Protein 1X8Q (pdb70)

Sequence (184 aa):
ACTKNAIAQTGFNKDKYFNGDVWYVTDYLDDLEPDDVPKRYCCAALAAGTASGKLKEEALYHYDPKTQDTTFYDVSSEELQVESLLGKYYTANNFFKKVDKNGNVKVAVTAGNYYTFTVMYYADDDDSSALIHTCLHKKGGNNKKDDLLGGDLYAVLNRNKDAAAGDKVKSAVSAATLEFSKFISTKENNCCAYYDNDSLKSLLTK

B-factor: mean 12.03, std 10.77, range [3.32, 78.47]

Radius of gyration: 15.08 Å; Cα contacts (8 Å, |Δi|>4): 500; chains: 1; bounding box: 38×39×32 Å

Foldseek 3Di:
DADDDADAADPDDQCLQQVLFKKWFFWKFFVVRVLDDLAWTKMKTWHAAPNWTKMKIWIARLVVRDIWIWIWTWDDPDRQKTKIWIFIAPLQQHGDGDTDPFFIKIKGWRDDDNFKTKMWMWTTRRPDISYIMITIIGSDNQDDDDPVVCVSCVVSVHHRVNIRGNNVRPDDDDRVSNSNNRND

InterPro domains:
  IPR002351 Nitrophorin domain [PF02087] (23-202)
  IPR012674 Calycin [G3DSA:2.40.128.20] (22-205)
  IPR012674 Calycin [SSF50814] (21-198)
  IPR023613 Nitrophorin [PR00788] (43-54)
  IPR023613 Nitrophorin [PR00788] (72-84)
  IPR023613 Nitrophorin [PR00788] (88-101)
  IPR023613 Nitrophorin [PR00788] (126-145)
  IPR023613 Nitrophorin [PR00788] (149-162)
  IPR023613 Nitrophorin [PR00788] (170-185)

CATH classification: 2.40.128.20

Solvent-accessible surface area: 9476 Å² total; per-residue (Å²): 64,42,94,105,120,7,132,23,40,135,67,9,75,112,103,111,4,11,86,22,51,6,1,20,16,9,13,15,25,12,68,51,82,144,48,49,61,133,89,32,1,19,3,11,0,0,1,82,18,111,62,100,36,18,0,0,25,18,50,54,13,28,145,96,128,81,63,45,20,9,2,3,76,5,99,98,106,59,93,0,43,4,30,0,58,20,44,53,2,52,104,81,11,90,82,129,75,64,81,75,101,37,21,64,10,38,5,0,0,28,33,17,36,90,62,12,0,0,6,5,21,9,65,68,62,63,152,124,99,38,5,1,45,9,5,2,1,18,46,88,95,111,29,94,15,41,120,129,3,80,69,15,0,75,89,34,125,24,111,50,101,130,16,55,41,7,158,135,14,148,20,83,37,48,58,114,8,1,97,49,0,12,96,96

Organism: Rhodnius prolixus (NCBI:txid13249)

Nearest PDB structures (foldseek):
  1sy1-assembly1_A  TM=1.004E+00  e=8.778E-34  Rhodnius prolixus
  3fll-assembly1_A  TM=9.987E-01  e=1.367E-33  Rhodnius prolixus
  1sxw-assembly1_A  TM=9.991E-01  e=1.706E-33  Rhodnius prolixus
  2at3-assembly1_X  TM=1.000E+00  e=7.606E-33  Rhodnius prolixus
  3c76-assembly1_X  TM=9.994E-01  e=1.323E-32  Rhodnius prolixus

Secondary structure (DSSP, 8-state):
-----PPPPTT--HHHHTEEEEEEEEEEEESSG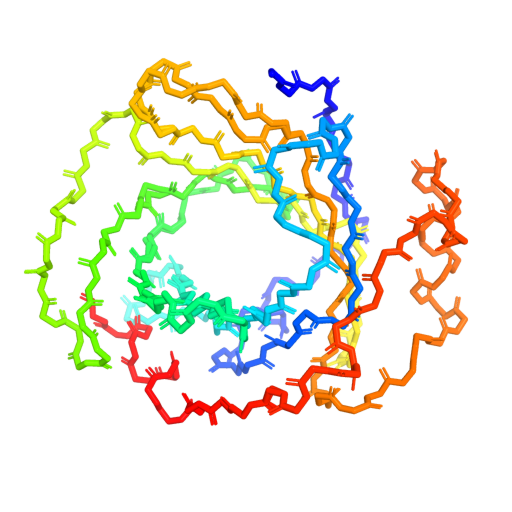GGS-SS-EEEEEEEEETTEEEEEEEEE-TTT--EEEEEEEEEEEETTEEEEEEEEE-TT--EEE---TT-EEEEEEEEE-SSEEEEEEEEE-TT----EEEEEEESSTTPPP-HHHHHHHHHTT--GGGPEE-TTS-----HHHHHHHTT-

Structure (mmCIF, N/CA/C/O backbone):
data_1X8Q
#
_entry.id   1X8Q
#
_cell.length_a   70.323
_cell.length_b   42.486
_cell.length_c   53.018
_cell.angle_alpha   90.00
_cell.angle_beta   94.45
_cell.angle_gamma   90.00
#
_symmetry.space_group_name_H-M   'C 1 2 1'
#
loop_
_entity.id
_entity.type
_entity.pdbx_description
1 polymer 'Nitrophorin 4'
2 non-polymer 'PROTOPORPHYRIN IX CONTAINING FE'
3 water water
#
loop_
_atom_site.group_PDB
_atom_site.id
_atom_site.type_symbol
_atom_site.label_atom_id
_atom_site.label_alt_id
_atom_site.label_comp_id
_atom_site.label_asym_id
_atom_site.label_entity_id
_atom_site.label_seq_id
_atom_site.pdbx_PDB_ins_code
_atom_site.Cartn_x
_atom_site.Cartn_y
_atom_site.Cartn_z
_atom_site.occupancy
_atom_site.B_iso_or_equiv
_atom_site.auth_seq_id
_atom_site.auth_comp_id
_atom_site.auth_asym_id
_atom_site.auth_atom_id
_atom_site.pdbx_PDB_model_num
ATOM 1 N N . ALA A 1 1 ? 12.543 15.902 23.186 1.00 10.19 1 ALA A N 1
ATOM 2 C CA . ALA A 1 1 ? 11.164 15.513 22.793 1.00 9.89 1 ALA A CA 1
ATOM 3 C C . ALA A 1 1 ? 10.680 14.421 23.708 1.00 7.02 1 ALA A C 1
ATOM 4 O O . ALA A 1 1 ? 11.491 13.631 24.179 1.00 10.74 1 ALA A O 1
ATOM 6 N N . CYS A 1 2 ? 9.375 14.358 23.935 1.00 6.98 2 CYS A N 1
ATOM 7 C CA . CYS A 1 2 ? 8.800 13.259 24.681 1.00 6.67 2 CYS A CA 1
ATOM 8 C C . CYS A 1 2 ? 8.379 12.157 23.709 1.00 6.27 2 CYS A C 1
ATOM 9 O O . CYS A 1 2 ? 8.019 12.392 22.576 1.00 6.91 2 CYS A O 1
ATOM 12 N N . THR A 1 3 ? 8.448 10.943 24.251 1.00 6.32 3 THR A N 1
ATOM 13 C CA . THR A 1 3 ? 8.221 9.752 23.468 1.00 6.43 3 THR A CA 1
ATOM 14 C C . THR A 1 3 ? 7.232 8.774 24.071 1.00 5.96 3 THR A C 1
ATOM 15 O O . THR A 1 3 ? 6.894 7.794 23.395 1.00 7.72 3 THR A O 1
ATOM 19 N N . LYS A 1 4 ? 6.783 8.977 25.302 1.00 5.82 4 LYS A N 1
ATOM 20 C CA . LYS A 1 4 ? 5.969 7.995 25.984 1.00 6.32 4 LYS A CA 1
ATOM 21 C C . LYS A 1 4 ? 4.558 8.444 26.162 1.00 5.92 4 LYS A C 1
ATOM 22 O O . LYS A 1 4 ? 4.271 9.560 26.636 1.00 8.00 4 LYS A O 1
ATOM 28 N N . ASN A 1 5 ? 3.610 7.530 25.865 1.00 6.23 5 ASN A N 1
ATOM 29 C CA . ASN A 1 5 ? 2.233 7.690 26.289 1.00 6.60 5 ASN A CA 1
ATOM 30 C C . ASN A 1 5 ? 2.080 6.869 27.575 1.00 6.34 5 ASN A C 1
ATOM 31 O O . ASN A 1 5 ? 1.856 5.666 27.541 1.00 7.66 5 ASN A O 1
ATOM 36 N N . ALA A 1 6 ? 2.305 7.523 28.690 1.00 6.93 6 ALA A N 1
ATOM 37 C CA . ALA A 1 6 ? 2.221 6.851 29.975 1.00 6.63 6 ALA A CA 1
ATOM 38 C C . ALA A 1 6 ? 0.815 6.404 30.270 1.00 6.35 6 ALA A C 1
ATOM 39 O O . ALA A 1 6 ? -0.149 7.134 30.041 1.00 7.09 6 ALA A O 1
ATOM 41 N N . ILE A 1 7 ? 0.685 5.187 30.815 1.00 6.95 7 ILE A N 1
ATOM 42 C CA . ILE A 1 7 ? -0.602 4.632 31.143 1.00 6.62 7 ILE A CA 1
ATOM 43 C C . ILE A 1 7 ? -0.951 4.960 32.576 1.00 5.87 7 ILE A C 1
ATOM 44 O O . ILE A 1 7 ? -0.146 4.722 33.491 1.00 6.48 7 ILE A O 1
ATOM 49 N N . ALA A 1 8 ? -2.120 5.536 32.807 1.00 6.10 8 ALA A N 1
ATOM 50 C CA . ALA A 1 8 ? -2.536 5.839 34.145 1.00 5.83 8 ALA A CA 1
ATOM 51 C C . ALA A 1 8 ? -2.892 4.572 34.924 1.00 5.16 8 ALA A C 1
ATOM 52 O O . ALA A 1 8 ? -3.311 3.566 34.373 1.00 6.33 8 ALA A O 1
ATOM 54 N N . GLN A 1 9 ? -2.758 4.674 36.245 1.00 4.67 9 GLN A N 1
ATOM 55 C CA . GLN A 1 9 ? -3.091 3.580 37.143 1.00 4.73 9 GLN A CA 1
ATOM 56 C C . GLN A 1 9 ? -4.535 3.116 36.923 1.00 4.92 9 GLN A C 1
ATOM 57 O O . GLN A 1 9 ? -5.460 3.944 36.938 1.00 5.28 9 GLN A O 1
ATOM 63 N N . THR A 1 10 ? -4.722 1.816 36.820 1.00 5.72 10 THR A N 1
ATOM 64 C CA . THR A 1 10 ? -6.062 1.258 36.817 1.00 6.92 10 THR A CA 1
ATOM 65 C C . THR A 1 10 ? -6.696 1.544 38.154 1.00 5.90 10 THR A C 1
ATOM 66 O O . THR A 1 10 ? -6.102 1.312 39.190 1.00 7.12 10 THR A O 1
ATOM 70 N N . GLY A 1 11 ? -7.91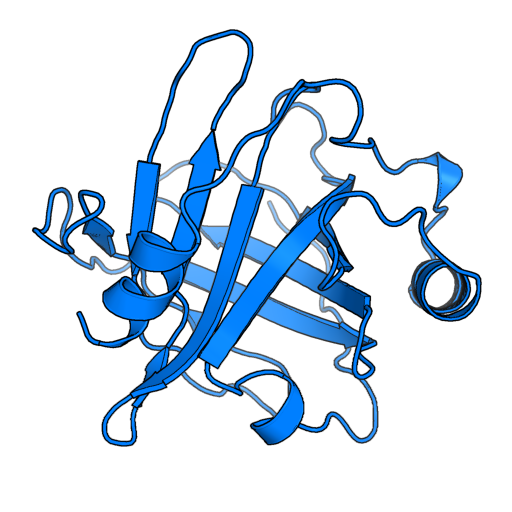1 2.066 38.146 1.00 6.44 11 GLY A N 1
ATOM 71 C CA . GLY A 1 11 ? -8.560 2.343 39.390 1.00 7.27 11 GLY A CA 1
ATOM 72 C C . GLY A 1 11 ? -7.977 3.507 40.166 1.00 5.48 11 GLY A C 1
ATOM 73 O O . GLY A 1 11 ? -8.204 3.591 41.380 1.00 6.83 11 GLY A O 1
ATOM 74 N N . PHE A 1 12 ? -7.308 4.442 39.519 1.00 5.09 12 PHE A N 1
ATOM 75 C CA . PHE A 1 12 ? -6.726 5.604 40.187 1.00 4.32 12 PHE A CA 1
ATOM 76 C C . PHE A 1 12 ? -7.766 6.308 41.054 1.00 4.64 12 PHE A C 1
ATOM 77 O O . PHE A 1 12 ? -8.877 6.558 40.585 1.00 5.05 12 PHE A O 1
ATOM 85 N N . ASN A 1 13 ? -7.354 6.623 42.280 1.00 4.62 13 ASN A N 1
ATOM 86 C CA . ASN A 1 13 ? -8.210 7.279 43.264 1.00 4.89 13 ASN A CA 1
ATOM 87 C C . ASN A 1 13 ? -7.849 8.772 43.317 1.00 4.71 13 ASN A C 1
ATOM 88 O O . ASN A 1 13 ? -6.907 9.183 44.016 1.00 5.63 13 ASN A O 1
ATOM 93 N N . LYS A 1 14 ? -8.570 9.574 42.527 1.00 4.92 14 LYS A N 1
ATOM 94 C CA . LYS A 1 14 ? -8.209 10.961 42.383 1.00 5.50 14 LYS A CA 1
ATOM 95 C C . LYS A 1 14 ? -8.362 11.736 43.673 1.00 5.12 14 LYS A C 1
ATOM 96 O O . LYS A 1 14 ? -7.532 12.604 43.977 1.00 5.79 14 LYS A O 1
ATOM 102 N N . ASP A 1 15 ? -9.405 11.485 44.455 1.00 5.52 15 ASP A N 1
ATOM 103 C CA . ASP A 1 15 ? -9.613 12.279 45.654 1.00 6.34 15 ASP A CA 1
ATOM 104 C C . ASP A 1 15 ? -8.488 12.021 46.686 1.00 5.35 15 ASP A C 1
ATOM 105 O O . ASP A 1 15 ? -8.094 12.932 47.401 1.00 5.87 15 ASP A O 1
ATOM 110 N N . LYS A 1 16 ? -7.982 10.792 46.760 1.00 5.57 16 LYS A N 1
ATOM 111 C CA . LYS A 1 16 ? -6.898 10.498 47.663 1.00 5.96 16 LYS A CA 1
ATOM 112 C C . LYS A 1 16 ? -5.600 11.186 47.209 1.00 5.39 16 LYS A C 1
ATOM 113 O O . LYS A 1 16 ? -4.835 11.726 48.031 1.00 6.49 16 LYS A O 1
ATOM 119 N N . TYR A 1 17 ? -5.312 11.169 45.908 1.00 4.92 17 TYR A N 1
ATOM 120 C CA . TYR A 1 17 ? -4.092 11.776 45.432 1.00 4.81 17 TYR A CA 1
ATOM 121 C C . TYR A 1 17 ? -4.137 13.306 45.569 1.00 4.40 17 TYR A C 1
ATOM 122 O O . TYR A 1 17 ? -3.189 13.948 46.021 1.00 5.28 17 TYR A O 1
ATOM 131 N N . PHE A 1 18 ? -5.266 13.878 45.113 1.00 4.26 18 PHE A N 1
ATOM 132 C CA . PHE A 1 18 ? -5.496 15.303 45.130 1.00 4.45 18 PHE A CA 1
ATOM 133 C C . PHE A 1 18 ? -6.210 15.701 46.443 1.00 3.99 18 PHE A C 1
ATOM 134 O O . PHE A 1 18 ? -7.315 16.272 46.428 1.00 4.95 18 PHE A O 1
ATOM 142 N N . ASN A 1 19 ? -5.565 15.422 47.564 1.00 4.16 19 ASN A N 1
ATOM 143 C CA . ASN A 1 19 ? -6.153 15.647 48.883 1.00 4.20 19 ASN A CA 1
ATOM 144 C C . ASN A 1 19 ? -5.670 16.921 49.551 1.00 4.27 19 ASN A C 1
ATOM 145 O O . ASN A 1 19 ? -6.035 17.172 50.699 1.00 6.55 19 ASN A O 1
ATOM 150 N N . GLY A 1 20 ? -4.856 1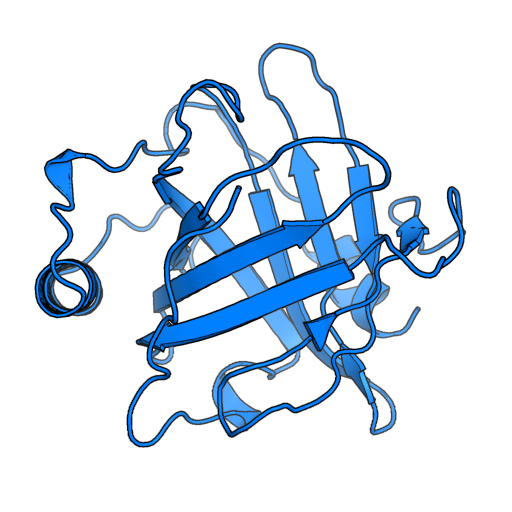7.724 48.853 1.00 4.33 20 GLY A N 1
ATOM 151 C CA . GLY A 1 20 ? -4.317 18.943 49.400 1.00 5.07 20 GLY A CA 1
ATOM 152 C C . GLY A 1 20 ? -2.953 18.802 50.067 1.00 4.72 20 GLY A C 1
ATOM 153 O O . GLY A 1 20 ? -2.399 19.818 50.516 1.00 5.87 20 GLY A O 1
ATOM 154 N N . ASP A 1 21 ? -2.416 17.592 50.149 1.00 4.36 21 ASP A N 1
ATOM 155 C CA . ASP A 1 21 ? -1.175 17.360 50.844 1.00 4.40 21 ASP A CA 1
ATOM 156 C C . ASP A 1 21 ? 0.012 17.424 49.861 1.00 4.15 21 ASP A C 1
ATOM 157 O O . ASP A 1 21 ? -0.140 17.632 48.662 1.00 4.69 21 ASP A O 1
ATOM 162 N N . VAL A 1 22 ? 1.213 17.281 50.432 1.00 4.22 22 VAL A N 1
ATOM 163 C CA . VAL A 1 22 ? 2.496 17.381 49.742 1.00 3.99 22 VAL A CA 1
ATOM 164 C C . VAL A 1 22 ? 3.025 16.010 49.377 1.00 3.75 22 VAL A C 1
ATOM 165 O O . VAL A 1 22 ? 2.910 15.031 50.132 1.00 4.51 22 VAL A O 1
ATOM 169 N N . TRP A 1 23 ? 3.636 15.949 48.198 1.00 3.72 23 TRP A N 1
ATOM 170 C CA . TRP A 1 23 ? 4.397 14.815 47.688 1.00 3.68 23 TRP A CA 1
ATOM 171 C C . TRP A 1 23 ? 5.826 15.280 47.446 1.00 3.90 23 TRP A C 1
ATOM 172 O O . TRP A 1 23 ? 6.038 16.316 46.809 1.00 5.30 23 TRP A O 1
ATOM 183 N N . TYR A 1 24 ? 6.801 14.502 47.875 1.00 3.74 24 TYR A N 1
ATOM 184 C CA . TYR A 1 24 ? 8.201 14.784 47.617 1.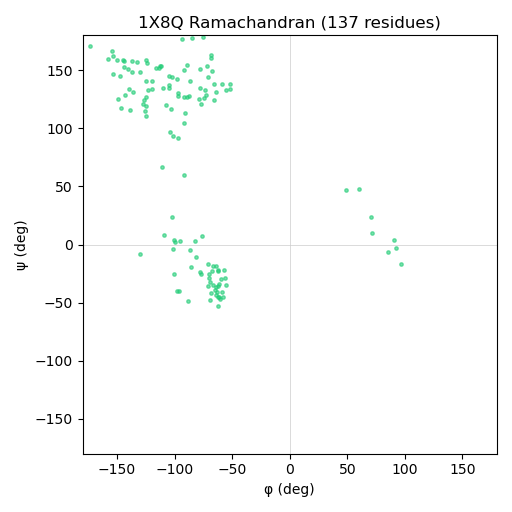00 3.91 24 TYR A CA 1
ATOM 185 C C . TYR A 1 24 ? 8.745 13.862 46.540 1.00 3.75 24 TYR A C 1
ATOM 186 O O . TYR A 1 24 ? 8.477 12.662 46.548 1.00 4.14 24 TYR A O 1
ATOM 195 N N . VAL A 1 25 ? 9.537 14.417 45.621 1.00 3.92 25 VAL A N 1
ATOM 196 C CA . VAL A 1 25 ? 10.252 13.564 44.678 1.00 3.90 25 VAL A CA 1
ATOM 197 C C . VAL A 1 25 ? 11.456 12.939 45.386 1.00 4.06 25 VAL A C 1
ATOM 198 O O . VAL A 1 25 ? 12.328 13.657 45.854 1.00 5.92 25 VAL A O 1
ATOM 202 N N . THR A 1 26 ? 11.510 11.610 45.433 1.00 4.03 26 THR A N 1
ATOM 203 C CA . THR A 1 26 ? 12.669 10.934 46.009 1.00 4.22 26 THR A CA 1
ATOM 204 C C . THR A 1 26 ? 13.615 10.419 44.957 1.00 4.17 26 THR A C 1
ATOM 205 O O . THR A 1 26 ? 14.810 10.214 45.250 1.00 4.85 26 THR A O 1
ATOM 209 N N . ASP A 1 27 ? 13.118 10.150 43.739 1.00 4.22 27 ASP A N 1
ATOM 210 C CA . ASP A 1 27 ? 13.956 9.552 42.693 1.00 4.79 27 ASP A CA 1
ATOM 211 C C . ASP A 1 27 ? 13.362 9.980 41.356 1.00 4.57 27 ASP A C 1
ATOM 212 O O . ASP A 1 27 ? 12.140 10.082 41.252 1.00 5.28 27 ASP A O 1
ATOM 217 N N . TYR A 1 28 ? 14.211 10.175 40.343 1.00 4.49 28 TYR A N 1
ATOM 218 C CA . TYR A 1 28 ? 13.687 10.602 39.043 1.00 5.04 28 TYR A CA 1
ATOM 219 C C . TYR A 1 28 ? 14.497 9.967 37.915 1.00 4.65 28 TYR A C 1
ATOM 220 O O . TYR A 1 28 ? 15.646 9.571 38.081 1.00 5.51 28 TYR A O 1
ATOM 229 N N . LEU A 1 29 ? 13.848 9.924 36.740 1.00 5.18 29 LEU A N 1
ATOM 230 C CA . LEU A 1 29 ? 14.473 9.384 35.537 1.00 5.91 29 LEU A CA 1
ATOM 231 C C . LEU A 1 29 ? 14.048 10.275 34.371 1.00 4.82 29 LEU A C 1
ATOM 232 O O . LEU A 1 29 ? 12.860 10.304 34.033 1.00 5.53 29 LEU A O 1
ATOM 237 N N A ASP A 1 30 ? 14.976 10.972 33.748 0.69 5.66 30 ASP A N 1
ATOM 238 N N B ASP A 1 30 ? 15.004 10.959 33.786 0.31 5.07 30 ASP A N 1
ATOM 239 C CA A ASP A 1 30 ? 14.651 11.692 32.523 0.69 6.27 30 ASP A CA 1
ATOM 240 C CA B ASP A 1 30 ? 14.850 11.843 32.618 0.31 7.60 30 ASP A CA 1
ATOM 241 C C A ASP A 1 30 ? 15.257 10.931 31.357 0.69 6.71 30 ASP A C 1
ATOM 242 C C B ASP A 1 30 ? 15.238 11.040 31.389 0.31 7.17 30 ASP A C 1
ATOM 243 O O A ASP A 1 30 ? 16.434 10.637 31.359 0.69 8.86 30 ASP A O 1
ATOM 244 O O B ASP A 1 30 ? 16.408 10.632 31.344 0.31 6.90 30 ASP A O 1
ATOM 253 N N . LEU A 1 31 ? 14.399 10.715 30.388 1.00 8.18 31 LEU A N 1
ATOM 254 C CA . LEU A 1 31 ? 14.815 9.921 29.235 1.00 9.16 31 LEU A CA 1
ATOM 255 C C . LEU A 1 31 ? 15.678 10.713 28.268 1.00 11.90 31 LEU A C 1
ATOM 256 O O . LEU A 1 31 ? 16.341 10.126 27.418 1.00 17.03 31 LEU A O 1
ATOM 261 N N . GLU A 1 32 ? 15.762 11.994 28.425 1.00 11.89 32 GLU A N 1
ATOM 262 C CA . GLU A 1 32 ? 16.736 12.870 27.741 1.00 18.01 32 GLU A CA 1
ATOM 263 C C . GLU A 1 32 ? 17.679 13.332 28.870 1.00 27.46 32 GLU A C 1
ATOM 264 O O . GLU A 1 32 ? 17.525 14.503 29.135 1.00 28.90 32 GLU A O 1
ATOM 270 N N . PRO A 1 33 ? 18.509 12.538 29.532 1.00 21.86 33 PRO A N 1
ATOM 271 C CA . PRO A 1 33 ? 19.083 12.711 30.851 1.00 25.87 33 PRO A CA 1
ATOM 272 C C . PRO A 1 33 ? 19.810 14.053 30.928 1.00 28.67 33 PRO A C 1
ATOM 273 O O . PRO A 1 33 ? 19.719 14.594 32.040 1.00 50.46 33 PRO A O 1
ATOM 277 N N . ASP A 1 34 ? 20.456 14.529 29.812 1.00 22.26 34 ASP A N 1
ATOM 278 C CA . ASP A 1 34 ? 21.176 15.791 29.916 1.00 24.14 34 ASP A CA 1
ATOM 279 C C . ASP A 1 34 ? 20.209 16.988 29.919 1.00 16.71 34 ASP A C 1
ATOM 280 O O . ASP A 1 34 ? 20.747 18.100 29.904 1.00 34.08 34 ASP A O 1
ATOM 285 N N . ASP A 1 35 ? 18.916 16.737 29.978 1.00 16.12 35 ASP A N 1
ATOM 286 C CA . ASP A 1 35 ? 17.909 17.760 30.115 1.00 15.29 35 ASP A CA 1
ATOM 287 C C . ASP A 1 35 ? 17.769 18.316 31.514 1.00 16.31 35 ASP A C 1
ATOM 288 O O . ASP A 1 35 ? 17.398 19.466 31.646 1.00 23.81 35 ASP A O 1
ATOM 293 N N . VAL A 1 36 ? 18.129 17.551 32.555 1.00 14.58 36 VAL A N 1
ATOM 294 C CA . VAL A 1 36 ? 18.015 18.034 33.916 1.00 16.63 36 VAL A CA 1
ATOM 295 C C . VAL A 1 36 ? 19.317 17.739 34.663 1.00 14.05 36 VAL A C 1
ATOM 296 O O . VAL A 1 36 ? 20.077 16.849 34.221 1.00 16.67 36 VAL A O 1
ATOM 300 N N . PRO A 1 37 ? 19.623 18.460 35.738 1.00 12.95 37 PRO A N 1
ATOM 301 C CA . PRO A 1 37 ? 20.890 18.182 36.454 1.00 14.49 37 PRO A CA 1
ATOM 302 C C . PRO A 1 37 ? 20.873 16.837 37.150 1.00 14.28 37 PRO A C 1
ATOM 303 O O . PRO A 1 37 ? 19.897 16.191 37.401 1.00 20.72 37 PRO A O 1
ATOM 307 N N . LYS A 1 38 ? 22.062 16.350 37.513 1.00 17.41 38 LYS A N 1
ATOM 308 C CA . LYS A 1 38 ? 22.153 15.082 38.262 1.00 19.14 38 LYS A CA 1
ATOM 309 C C . LYS A 1 38 ? 21.914 15.181 39.757 1.00 17.52 38 LYS A C 1
ATOM 310 O O . LYS A 1 38 ? 21.855 14.183 40.497 1.00 27.74 38 LYS A O 1
ATOM 316 N N . ARG A 1 39 ? 21.854 16.381 40.300 1.00 13.63 39 ARG A N 1
ATOM 317 C CA . ARG A 1 39 ? 21.547 16.698 41.690 1.00 14.28 39 ARG A CA 1
ATOM 318 C C . ARG A 1 39 ? 20.376 17.677 41.683 1.00 12.85 39 ARG A C 1
ATOM 319 O O . ARG A 1 39 ? 20.433 18.765 41.108 1.00 12.89 39 ARG A O 1
ATOM 327 N N . TYR A 1 40 ? 19.263 17.344 42.272 1.00 11.74 40 TYR A N 1
ATOM 328 C CA . TYR A 1 40 ? 18.071 18.188 42.251 1.00 10.06 40 TYR A CA 1
ATOM 329 C C . TYR A 1 40 ? 17.156 17.893 43.382 1.00 11.12 40 TYR A C 1
ATOM 330 O O . TYR A 1 40 ? 17.249 16.801 43.986 1.00 15.11 40 TYR A O 1
ATOM 339 N N A CYS A 1 41 ? 16.250 18.864 43.760 0.59 8.69 41 CYS A N 1
ATOM 340 N N B CYS A 1 41 ? 16.249 18.863 43.631 0.41 10.02 41 CYS A N 1
ATOM 341 C CA A CYS A 1 41 ? 15.260 18.822 44.861 0.59 8.27 41 CYS A CA 1
ATOM 342 C CA B CYS A 1 41 ? 15.133 18.614 44.496 0.41 11.25 41 CYS A CA 1
ATOM 343 C C A CYS A 1 41 ? 13.922 19.192 44.197 0.59 6.78 41 CYS A C 1
ATOM 344 C C B CYS A 1 41 ? 13.839 19.230 44.035 0.41 9.61 41 CYS A C 1
ATOM 345 O O A CYS A 1 41 ? 13.849 20.224 43.467 0.59 7.42 41 CYS A O 1
ATOM 346 O O B CYS A 1 41 ? 13.888 20.301 43.458 0.41 7.55 41 CYS A O 1
ATOM 351 N N . ALA A 1 42 ? 12.815 18.465 44.348 1.00 7.08 42 ALA A N 1
ATOM 352 C CA . ALA A 1 42 ? 11.519 18.900 43.838 1.00 4.98 42 ALA A CA 1
ATOM 353 C C . ALA A 1 42 ? 10.419 18.309 44.711 1.00 4.68 42 ALA A C 1
ATOM 354 O O . ALA A 1 42 ? 10.542 17.201 45.283 1.00 5.21 42 ALA A O 1
ATOM 356 N N . ALA A 1 43 ? 9.302 19.043 44.794 1.00 4.27 43 ALA A N 1
ATOM 357 C CA . ALA A 1 43 ? 8.138 18.602 45.548 1.00 4.12 43 ALA A CA 1
ATOM 358 C C . ALA A 1 43 ? 6.903 19.270 44.962 1.00 4.01 43 ALA A C 1
ATOM 359 O O . ALA A 1 43 ? 7.022 20.250 44.206 1.00 4.62 43 ALA A O 1
ATOM 361 N N . LEU A 1 44 ? 5.733 18.775 45.333 1.00 4.04 44 LEU A N 1
ATOM 362 C CA . LEU A 1 44 ? 4.505 19.375 44.871 1.00 4.17 44 LEU A CA 1
ATOM 363 C C . LEU A 1 44 ? 3.420 19.188 45.915 1.00 3.93 44 LEU A C 1
ATOM 364 O O . LEU A 1 44 ? 3.485 18.305 46.751 1.00 5.51 44 LEU A O 1
ATOM 372 N N . ALA A 1 45 ? 2.413 20.038 45.841 1.00 4.35 45 ALA A N 1
ATOM 373 C CA . ALA A 1 45 ? 1.140 19.784 46.493 1.00 4.04 45 ALA A CA 1
ATOM 374 C C . ALA A 1 45 ? 0.105 19.599 45.387 1.00 3.57 45 ALA A C 1
ATOM 375 O O . ALA A 1 45 ? 0.230 20.155 44.295 1.00 4.39 45 ALA A O 1
ATOM 377 N N . ALA A 1 46 ? -0.931 18.826 45.690 1.00 4.12 46 ALA A N 1
ATOM 378 C CA . ALA A 1 46 ? -1.974 18.502 44.717 1.00 4.47 46 ALA A CA 1
ATOM 379 C C . ALA A 1 46 ? -3.298 18.469 45.443 1.00 3.99 46 ALA A C 1
ATOM 380 O O . ALA A 1 46 ? -3.409 17.784 46.475 1.00 4.62 46 ALA A O 1
ATOM 382 N N . GLY A 1 47 ? -4.296 19.181 44.934 1.00 4.03 47 GLY A N 1
ATOM 383 C CA . GLY A 1 47 ? -5.581 19.242 45.623 1.00 4.22 47 GLY A CA 1
ATOM 384 C C . GLY A 1 47 ? -6.598 19.973 44.792 1.00 4.63 47 GLY A C 1
ATOM 385 O O . GLY A 1 47 ? -6.282 20.578 43.783 1.00 6.73 47 GLY A O 1
ATOM 386 N N . THR A 1 48 ? -7.841 19.915 45.238 1.00 5.01 48 THR A N 1
ATOM 387 C CA . THR A 1 48 ? 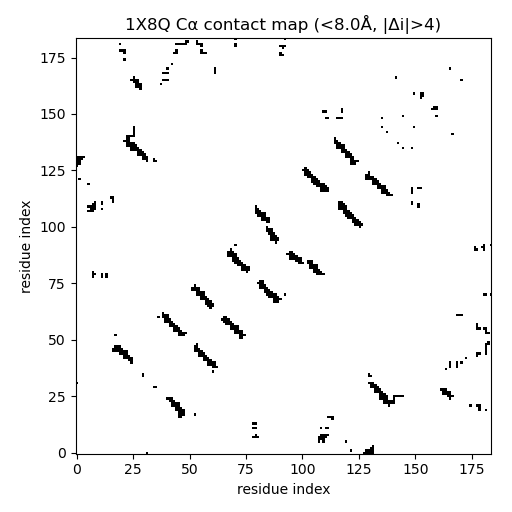-8.926 20.723 44.679 1.00 5.41 48 THR A CA 1
ATOM 388 C C . THR A 1 48 ? -9.095 21.959 45.561 1.00 5.41 48 THR A C 1
ATOM 389 O O . THR A 1 48 ? -9.180 21.828 46.796 1.00 6.43 48 THR A O 1
ATOM 393 N N . ALA A 1 49 ? -9.134 23.147 44.959 1.00 5.33 49 ALA A N 1
ATOM 394 C CA . ALA A 1 49 ? -9.260 24.413 45.663 1.00 5.38 49 ALA A CA 1
ATOM 395 C C . ALA A 1 49 ? -10.460 25.110 45.056 1.00 5.42 49 ALA A C 1
ATOM 396 O O . ALA A 1 49 ? -10.456 25.436 43.858 1.00 6.00 49 ALA A O 1
ATOM 398 N N . SER A 1 50 ? -11.509 25.317 45.840 1.00 6.80 50 SER A N 1
ATOM 399 C CA . SER A 1 50 ? -12.728 25.963 45.379 1.00 7.11 50 SER A CA 1
ATOM 400 C C . SER A 1 50 ? -13.221 25.354 44.048 1.00 6.40 50 SER A C 1
ATOM 401 O O . SER A 1 50 ? -13.544 26.059 43.094 1.00 7.30 50 SER A O 1
ATOM 405 N N . GLY A 1 51 ? -13.229 24.025 44.027 1.00 6.82 51 GLY A N 1
ATOM 406 C CA . GLY A 1 51 ? -13.770 23.281 42.898 1.00 7.24 51 GLY A CA 1
ATOM 407 C C . GLY A 1 51 ? -12.788 23.060 41.749 1.00 6.59 51 GLY A C 1
ATOM 408 O O . GLY A 1 51 ? -13.153 22.362 40.796 1.00 9.24 51 GLY A O 1
ATOM 409 N N . LYS A 1 52 ? -11.615 23.648 41.797 1.00 5.79 52 LYS A N 1
ATOM 410 C CA . LYS A 1 52 ? -10.648 23.636 40.694 1.00 5.81 52 LYS A CA 1
ATOM 411 C C . LYS A 1 52 ? -9.523 22.669 41.035 1.00 5.19 52 LYS A C 1
ATOM 412 O O . LYS A 1 52 ? -8.954 22.709 42.135 1.00 5.77 52 LYS A O 1
ATOM 418 N N . LEU A 1 53 ? -9.134 21.828 40.082 1.00 5.53 53 LEU A N 1
ATOM 419 C CA . LEU A 1 53 ? -8.015 20.879 40.295 1.00 5.26 53 LEU A CA 1
ATOM 420 C C . LEU A 1 53 ? -6.701 21.607 40.138 1.00 4.75 53 LEU A C 1
ATOM 421 O O . LEU A 1 53 ? -6.447 22.222 39.089 1.00 5.83 53 LEU A O 1
ATOM 426 N N . LYS A 1 54 ? -5.835 21.535 41.151 1.00 4.45 54 LYS A N 1
ATOM 427 C CA . LYS A 1 54 ? -4.634 22.347 41.225 1.00 4.33 54 LYS A CA 1
ATOM 428 C C . LYS A 1 54 ? -3.411 21.525 41.614 1.00 4.20 54 LYS A C 1
ATOM 429 O O . LYS A 1 54 ? -3.482 20.543 42.354 1.00 4.46 54 LYS A O 1
ATOM 435 N N A GLU A 1 55 ? -2.254 21.975 41.104 0.76 3.79 55 GLU A N 1
ATOM 436 N N B GLU A 1 55 ? -2.280 22.086 41.209 0.24 4.32 55 GLU A N 1
ATOM 437 C CA A GLU A 1 55 ? -0.978 21.576 41.669 0.76 3.67 55 GLU A CA 1
ATOM 438 C CA B GLU A 1 55 ? -0.991 21.555 41.619 0.24 5.48 55 GLU A CA 1
ATOM 439 C C A GLU A 1 55 ? -0.164 22.829 41.943 0.76 4.03 55 GLU A C 1
ATOM 440 C C B GLU A 1 55 ? 0.019 22.689 41.790 0.24 5.24 55 GLU A C 1
ATOM 441 O O A GLU A 1 55 ? -0.241 23.863 41.264 0.76 6.55 55 GLU A O 1
ATOM 442 O O B GLU A 1 55 ? 0.107 23.472 40.821 0.24 5.59 55 GLU A O 1
ATOM 453 N N . ALA A 1 56 ? 0.693 22.714 42.948 1.00 4.04 56 ALA A N 1
ATOM 454 C CA . ALA A 1 56 ? 1.721 23.701 43.264 1.00 4.25 56 ALA A CA 1
ATOM 455 C C . ALA A 1 56 ? 3.047 22.961 43.226 1.00 3.99 56 ALA A C 1
ATOM 456 O O . ALA A 1 56 ? 3.174 21.873 43.823 1.00 5.35 56 ALA A O 1
ATOM 458 N N . LEU A 1 57 ? 4.039 23.506 42.540 1.00 3.95 57 LEU A N 1
ATOM 459 C CA . LEU A 1 57 ? 5.335 22.882 42.359 1.00 3.74 57 LEU A CA 1
ATOM 460 C C . LEU A 1 57 ? 6.424 23.705 43.007 1.00 3.59 57 LEU A C 1
ATOM 461 O O . LEU A 1 57 ? 6.349 24.941 43.079 1.00 4.01 57 LEU A O 1
ATOM 466 N N . TYR A 1 58 ? 7.481 22.998 43.416 1.00 3.70 58 TYR A N 1
ATOM 467 C CA . TYR A 1 58 ? 8.711 23.590 43.923 1.00 3.74 58 TYR A CA 1
ATOM 468 C C . TYR A 1 58 ? 9.890 22.843 43.297 1.00 3.65 58 TYR A C 1
ATOM 469 O O . TYR A 1 58 ? 9.954 21.626 43.323 1.00 4.20 58 TYR A O 1
ATOM 478 N N . HIS A 1 59 ? 10.847 23.633 42.763 1.00 3.44 59 HIS A N 1
ATOM 479 C CA . HIS A 1 59 ? 12.095 23.154 42.237 1.00 3.84 59 HIS A CA 1
ATOM 480 C C . HIS A 1 59 ? 13.255 23.879 42.936 1.00 3.88 59 HIS A C 1
ATOM 481 O O . HIS A 1 59 ? 13.182 25.105 43.125 1.00 4.48 59 HIS A O 1
ATOM 488 N N . TYR A 1 60 ? 14.301 23.133 43.224 1.00 4.53 60 TYR A N 1
ATOM 489 C CA . TYR A 1 60 ? 15.510 23.722 43.813 1.00 4.92 60 TYR A CA 1
ATOM 490 C C . TYR A 1 60 ? 16.708 22.911 43.349 1.00 5.16 60 TYR A C 1
ATOM 491 O O . TYR A 1 60 ? 16.808 21.696 43.558 1.00 6.25 60 TYR A O 1
ATOM 500 N N . ASP A 1 61 ? 17.675 23.619 42.755 1.00 5.57 61 ASP A N 1
ATOM 501 C CA . ASP A 1 61 ? 18.963 23.025 42.377 1.00 5.98 61 ASP A CA 1
ATOM 502 C C . ASP A 1 61 ? 19.887 23.246 43.581 1.00 6.26 61 ASP A C 1
ATOM 503 O O . ASP A 1 61 ? 20.222 24.398 43.885 1.00 6.59 61 ASP A O 1
ATOM 508 N N . PRO A 1 62 ? 20.298 22.188 44.258 1.00 7.03 62 PRO A N 1
ATOM 509 C CA . PRO A 1 62 ? 21.049 22.366 45.501 1.00 8.30 62 PRO A CA 1
ATOM 510 C C . PRO A 1 62 ? 22.465 22.889 45.302 1.00 8.46 62 PRO A C 1
ATOM 511 O O . PRO A 1 62 ? 23.076 23.307 46.275 1.00 11.42 62 PRO A O 1
ATOM 515 N N . LYS A 1 63 ? 22.982 22.800 44.098 1.00 6.64 63 LYS A N 1
ATOM 516 C CA . LYS A 1 63 ? 24.306 23.339 43.790 1.00 6.94 63 LYS A CA 1
ATOM 517 C C . LYS A 1 63 ? 24.237 24.785 43.366 1.00 6.16 63 LYS A C 1
ATOM 518 O O . LYS A 1 63 ? 25.011 25.596 43.857 1.00 7.64 63 LYS A O 1
ATOM 524 N N . THR A 1 64 ? 23.341 25.131 42.434 1.00 6.94 64 THR A N 1
ATOM 525 C CA . THR A 1 64 ? 23.289 26.512 41.970 1.00 6.26 64 THR A CA 1
ATOM 526 C C . THR A 1 64 ? 22.426 27.420 42.839 1.00 6.45 64 THR A C 1
ATOM 527 O O . THR A 1 64 ? 22.531 28.654 42.739 1.00 7.29 64 THR A O 1
ATOM 531 N N . GLN A 1 65 ? 21.527 26.840 43.641 1.00 6.67 65 GLN A N 1
ATOM 532 C CA . GLN A 1 65 ? 20.494 27.532 44.403 1.00 7.50 65 GLN A CA 1
ATOM 533 C C . GLN A 1 65 ? 19.361 28.088 43.544 1.00 6.64 65 GLN A C 1
ATOM 534 O O . GLN A 1 65 ? 18.508 28.768 44.085 1.00 7.86 65 GLN A O 1
ATOM 540 N N . ASP A 1 66 ? 19.277 27.761 42.301 1.00 6.20 66 ASP A N 1
ATOM 541 C CA . ASP A 1 66 ? 18.190 28.156 41.457 1.00 6.30 66 ASP A CA 1
ATOM 542 C C . ASP A 1 66 ? 16.898 27.575 42.045 1.00 6.06 66 ASP A C 1
ATOM 543 O O . ASP A 1 66 ? 16.842 26.368 42.331 1.00 7.34 66 ASP A O 1
ATOM 548 N N A THR A 1 67 ? 15.895 28.417 42.217 0.65 5.73 67 THR A N 1
ATOM 549 N N B THR A 1 67 ? 15.892 28.415 42.156 0.35 8.85 67 THR A N 1
ATOM 550 C CA A THR A 1 67 ? 14.652 28.126 43.018 0.65 6.15 67 THR A CA 1
ATOM 551 C CA B THR A 1 67 ? 14.712 27.874 42.707 0.35 6.92 67 THR A CA 1
ATOM 552 C C A THR A 1 67 ? 13.486 28.635 42.244 0.65 5.39 67 THR A C 1
ATOM 553 C C B THR A 1 67 ? 13.507 28.619 42.165 0.35 5.37 67 THR A C 1
ATOM 554 O O A THR A 1 67 ? 13.536 29.800 41.818 0.65 8.19 67 THR A O 1
ATOM 555 O O B THR A 1 67 ? 13.584 29.806 41.835 0.35 6.56 67 THR A O 1
ATOM 562 N N . PHE A 1 68 ? 12.401 27.885 42.102 1.00 4.56 68 PHE A N 1
ATOM 563 C CA . PHE A 1 68 ? 11.175 28.463 41.580 1.00 4.80 68 PHE A CA 1
ATOM 564 C C . PHE A 1 68 ? 9.982 27.645 42.016 1.00 4.26 68 PHE A C 1
ATOM 565 O O . PHE A 1 68 ? 10.068 26.427 42.190 1.00 4.51 68 PHE A O 1
ATOM 573 N N . TYR A 1 69 ? 8.875 28.340 42.168 1.00 4.27 69 TYR A N 1
ATOM 574 C CA . TYR A 1 69 ? 7.564 27.779 42.430 1.00 4.20 69 TYR A CA 1
ATOM 575 C C . TYR A 1 69 ? 6.648 28.000 41.217 1.00 4.15 69 TYR A C 1
ATOM 576 O O . TYR A 1 69 ? 6.811 28.979 40.481 1.00 4.78 69 TYR A O 1
ATOM 585 N N . ASP A 1 70 ? 5.674 27.117 41.095 1.00 4.48 70 ASP A N 1
ATOM 586 C CA . ASP A 1 70 ? 4.666 27.229 40.063 1.00 4.52 70 ASP A CA 1
ATOM 587 C C . ASP A 1 70 ? 3.316 26.844 40.617 1.00 5.04 70 ASP A C 1
ATOM 588 O O . ASP A 1 70 ? 3.202 26.019 41.524 1.00 5.22 70 ASP A O 1
ATOM 593 N N . VAL A 1 71 ? 2.271 27.437 40.032 1.00 6.11 71 VAL A N 1
ATOM 594 C CA . VAL A 1 71 ? 0.897 27.022 40.268 1.00 6.65 71 VAL A CA 1
ATOM 595 C C A VAL A 1 71 ? 0.219 26.627 38.947 0.58 4.90 71 VAL A C 1
ATOM 596 C C B VAL A 1 71 ? 0.298 26.672 38.930 0.42 5.84 71 VAL A C 1
ATOM 597 O O A VAL A 1 71 ? 0.456 27.388 37.982 0.58 6.66 71 VAL A O 1
ATOM 598 O O B VAL A 1 71 ? 0.447 27.367 37.948 0.42 6.52 71 VAL A O 1
ATOM 602 N N A SER A 1 72 ? -0.627 25.600 38.821 0.58 5.74 72 SER A N 1
ATOM 603 N N B SER A 1 72 ? -0.354 25.550 39.096 0.42 5.26 72 SER A N 1
ATOM 604 C CA A SER A 1 72 ? -1.425 25.286 37.630 0.58 5.57 72 SER A CA 1
ATOM 605 C CA B SER A 1 72 ? -0.846 24.852 37.955 0.42 4.02 72 SER A CA 1
ATOM 606 C C A SER A 1 72 ? -2.829 24.817 38.028 0.58 5.06 72 SER A C 1
ATOM 607 C C B SER A 1 72 ? -2.339 24.559 38.064 0.42 4.35 72 SER A C 1
ATOM 608 O O A SER A 1 72 ? -2.946 24.178 39.066 0.58 4.99 72 SER A O 1
ATOM 609 O O B SER A 1 72 ? -2.806 24.031 39.077 0.42 5.90 72 SER A O 1
ATOM 614 N N A GLU A 1 7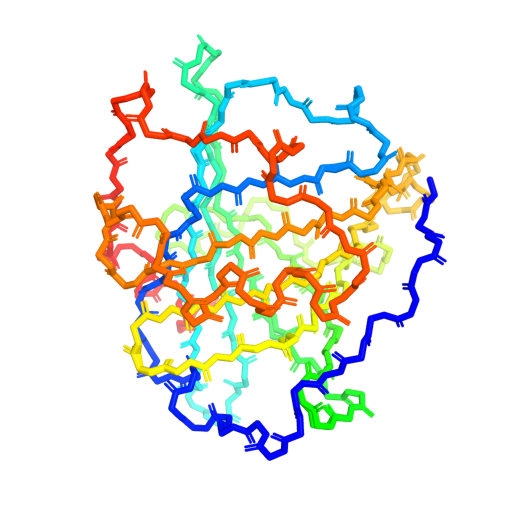3 ? -3.810 25.105 37.188 0.58 6.51 73 GLU A N 1
ATOM 615 N N B GLU A 1 73 ? -3.006 24.840 36.971 0.42 4.48 73 GLU A N 1
ATOM 616 C CA A GLU A 1 73 ? -5.097 24.440 37.165 0.58 7.56 73 GLU A CA 1
ATOM 617 C CA B GLU A 1 73 ? -4.395 24.483 36.803 0.42 5.22 73 GLU A CA 1
ATOM 618 C C A GLU A 1 73 ? -4.988 23.295 36.142 0.58 7.26 73 GLU A C 1
ATOM 619 C C B GLU A 1 73 ? -4.461 23.257 35.877 0.42 4.67 73 GLU A C 1
ATOM 620 O O A GLU A 1 73 ? -4.702 23.526 34.968 0.58 16.55 73 GLU A O 1
ATOM 621 O O B GLU A 1 73 ? -3.941 23.330 34.788 0.42 4.65 73 GLU A O 1
ATOM 632 N N A LEU A 1 74 ? -5.194 22.080 36.554 0.58 5.47 74 LEU A N 1
ATOM 633 N N B LEU A 1 74 ? -5.066 22.196 36.386 0.42 5.97 74 LEU A N 1
ATOM 634 C CA . LEU A 1 74 ? -5.105 20.912 35.672 1.00 5.43 74 LEU A CA 1
ATOM 635 C C . LEU A 1 74 ? -6.427 20.721 34.947 1.00 6.12 74 LEU A C 1
ATOM 636 O O . LEU A 1 74 ? -7.488 20.856 35.534 1.00 9.46 74 LEU A O 1
ATOM 641 N N . GLN A 1 75 ? -6.317 20.353 33.686 1.00 5.29 75 GLN A N 1
ATOM 642 C CA . GLN A 1 75 ? -7.424 19.919 32.886 1.00 5.44 75 GLN A CA 1
ATOM 643 C C . GLN A 1 75 ? -7.355 18.415 32.716 1.00 5.22 75 GLN A C 1
ATOM 644 O O . GLN A 1 75 ? -6.287 17.832 32.601 1.00 6.49 75 GLN A O 1
ATOM 650 N N . VAL A 1 76 ? -8.526 17.779 32.676 1.00 6.12 76 VAL A N 1
ATOM 651 C CA . VAL A 1 76 ? -8.608 16.334 32.605 1.00 5.95 76 VAL A CA 1
ATOM 652 C C . VAL A 1 76 ? -8.576 15.861 31.159 1.00 5.13 76 VAL A C 1
ATOM 653 O O . VAL A 1 76 ? -9.389 16.292 30.358 1.00 6.30 76 VAL A O 1
ATOM 657 N N . GLU A 1 77 ? -7.662 14.922 30.866 1.00 5.01 77 GLU A N 1
ATOM 658 C CA . GLU A 1 77 ? -7.709 14.186 29.600 1.00 4.80 77 GLU A CA 1
ATOM 659 C C . GLU A 1 77 ? -8.417 12.849 29.766 1.00 4.46 77 GLU A C 1
ATOM 660 O O . GLU A 1 77 ? -9.148 12.404 28.867 1.00 5.40 77 GLU A O 1
ATOM 666 N N . SER A 1 78 ? -8.155 12.175 30.876 1.00 5.11 78 SER A N 1
ATOM 667 C CA . SER A 1 78 ? -8.775 10.908 31.230 1.00 5.22 78 SER A CA 1
ATOM 668 C C A SER A 1 78 ? -8.406 10.720 32.703 0.70 5.01 78 SER A C 1
ATOM 669 C C B SER A 1 78 ? -8.438 10.528 32.690 0.30 7.12 78 SER A C 1
ATOM 670 O O A SER A 1 78 ? -7.601 11.473 33.266 0.70 5.85 78 SER A O 1
ATOM 671 O O B SER A 1 78 ? -7.843 11.411 33.361 0.30 5.23 78 SER A O 1
ATOM 674 N N A LEU A 1 79 ? -8.997 9.723 33.347 0.70 5.52 79 LEU A N 1
ATOM 675 N N B LEU A 1 79 ? -8.806 9.319 33.143 0.30 6.45 79 LEU A N 1
ATOM 676 C CA A LEU A 1 79 ? -8.696 9.573 34.770 0.70 4.77 79 LEU A CA 1
ATOM 677 C CA B LEU A 1 79 ? -8.497 8.865 34.483 0.30 5.30 79 LEU A CA 1
ATOM 678 C C A LEU A 1 79 ? -7.221 9.321 34.997 0.70 4.27 79 LEU A C 1
ATOM 679 C C B LEU A 1 79 ? -6.977 8.899 34.743 0.30 4.73 79 LEU A C 1
ATOM 680 O O A LEU A 1 79 ? -6.631 8.379 34.446 0.70 5.24 79 LEU A O 1
ATOM 681 O O B LEU A 1 79 ? -6.223 8.183 34.085 0.30 6.54 79 LEU A O 1
ATOM 690 N N A GLY A 1 80 ? -6.564 10.169 35.790 0.70 4.01 80 GLY A N 1
ATOM 691 N N B GLY A 1 80 ? -6.527 9.724 35.680 0.30 4.75 80 GLY A N 1
ATOM 692 C CA . GLY A 1 80 ? -5.146 9.998 36.031 1.00 4.95 80 GLY A CA 1
ATOM 693 C C . GLY A 1 80 ? -4.240 10.648 35.006 1.00 4.43 80 GLY A C 1
ATOM 694 O O . GLY A 1 80 ? -3.020 10.530 35.167 1.00 4.74 80 GLY A O 1
ATOM 695 N N . LYS A 1 81 ? -4.787 11.325 33.999 1.00 4.36 81 LYS A N 1
ATOM 696 C CA . LYS A 1 81 ? -3.991 11.984 32.967 1.00 4.40 81 LYS A CA 1
ATOM 697 C C A LYS A 1 81 ? -4.502 13.390 32.751 0.86 4.28 81 LYS A C 1
ATOM 698 C C B LYS A 1 81 ? -4.499 13.397 32.747 0.14 4.73 81 LYS A C 1
ATOM 699 O O A LYS A 1 81 ? -5.671 13.620 32.441 0.86 5.03 81 LYS A O 1
ATOM 700 O O B LYS A 1 81 ? -5.667 13.623 32.449 0.14 5.01 81 LYS A O 1
ATOM 710 N N A TYR A 1 82 ? -3.572 14.364 32.915 0.86 4.02 82 TYR A N 1
ATOM 711 N N B TYR A 1 82 ? -3.546 14.312 32.913 0.14 3.89 82 TYR A N 1
ATOM 712 C CA A TYR A 1 82 ? -3.899 15.770 32.965 0.86 4.35 82 TYR A CA 1
ATOM 713 C CA B TYR A 1 82 ? -3.865 15.724 32.948 0.14 4.62 82 TYR A CA 1
ATOM 714 C C A TYR A 1 82 ? -2.979 16.582 32.091 0.86 4.48 82 TYR A C 1
ATOM 715 C C B TYR A 1 82 ? -2.950 16.594 32.103 0.14 5.02 82 TYR A C 1
ATOM 716 O O A TYR A 1 82 ? -1.843 16.185 31.820 0.86 5.41 82 TYR A O 1
ATOM 717 O O B TYR A 1 82 ? -1.798 16.242 31.845 0.14 5.64 82 TYR A O 1
ATOM 734 N N A THR A 1 83 ? -3.470 17.765 31.686 0.86 4.77 83 THR A N 1
ATOM 735 N N B THR A 1 83 ? -3.468 17.749 31.694 0.14 5.04 83 THR A N 1
ATOM 736 C CA . THR A 1 83 ? -2.678 18.795 31.061 1.00 4.71 83 THR A CA 1
ATOM 737 C C . THR A 1 83 ? -2.725 20.032 31.952 1.00 4.90 83 THR A C 1
ATOM 738 O O . THR A 1 83 ? -3.819 20.460 32.307 1.00 6.43 83 THR A O 1
ATOM 742 N N . ALA A 1 84 ? -1.575 20.559 32.289 1.00 5.82 84 ALA A N 1
ATOM 743 C CA . ALA A 1 84 ? -1.422 21.611 33.290 1.00 6.67 84 ALA A CA 1
ATOM 744 C C A ALA A 1 84 ? -0.737 22.856 32.671 0.58 6.64 84 ALA A C 1
ATOM 745 C C B ALA A 1 84 ? -0.814 22.808 32.645 0.42 5.69 84 ALA A C 1
ATOM 746 O O A ALA A 1 84 ? 0.497 22.827 32.420 0.58 7.59 84 ALA A O 1
ATOM 747 O O B ALA A 1 84 ? 0.133 22.705 31.896 0.42 8.22 84 ALA A O 1
ATOM 749 N N A ASN A 1 85 ? -1.336 24.022 32.332 0.58 6.02 85 ASN A N 1
ATOM 750 N N B ASN A 1 85 ? -1.521 23.868 33.013 0.42 4.59 85 ASN A N 1
ATOM 751 C CA A ASN A 1 85 ? -0.732 25.309 31.933 0.58 6.36 85 ASN A CA 1
ATOM 752 C CA B ASN A 1 85 ? -0.852 25.123 32.740 0.42 4.50 85 ASN A CA 1
ATOM 753 C C A ASN A 1 85 ? -0.230 25.996 33.203 0.58 7.10 85 ASN A C 1
ATOM 754 C C B ASN A 1 85 ? 0.114 25.354 33.918 0.42 4.91 85 ASN A C 1
ATOM 755 O O A ASN A 1 85 ? -1.056 26.337 34.054 0.58 13.52 85 ASN A O 1
ATOM 756 O O B ASN A 1 85 ? 0.168 24.628 34.875 0.42 5.40 85 ASN A O 1
ATOM 765 N N A PHE A 1 86 ? 1.045 26.229 33.467 0.58 7.97 86 PHE A N 1
ATOM 766 N N B PHE A 1 86 ? 0.886 26.390 33.675 0.42 7.94 86 PHE A N 1
ATOM 767 C CA A PHE A 1 86 ? 1.648 26.739 34.693 0.58 7.25 86 PHE A CA 1
ATOM 768 C CA B PHE A 1 86 ? 1.685 26.755 34.831 0.42 7.21 86 PHE A CA 1
ATOM 769 C C . PHE A 1 86 ? 1.968 28.244 34.700 1.00 5.81 86 PHE A C 1
ATOM 770 O O . PHE A 1 86 ? 2.231 28.794 33.634 1.00 6.79 86 PHE A O 1
ATOM 778 N N . LYS A 1 87 ? 1.965 28.852 35.881 1.00 6.68 87 LYS A N 1
ATOM 779 C CA . LYS A 1 87 ? 2.420 30.198 36.088 1.00 7.24 87 LYS A CA 1
ATOM 780 C C . LYS A 1 87 ? 3.517 30.110 37.161 1.00 5.90 87 LYS A C 1
ATOM 781 O O . LYS A 1 87 ? 3.355 29.484 38.202 1.00 6.34 87 LYS A O 1
ATOM 787 N N . LYS A 1 88 ? 4.658 30.791 36.886 1.00 6.04 88 LYS A N 1
ATOM 788 C CA . LYS A 1 88 ? 5.721 30.896 37.862 1.00 5.52 88 LYS A CA 1
ATOM 789 C C . LYS A 1 88 ? 5.305 31.953 38.891 1.00 5.46 88 LYS A C 1
ATOM 790 O O . LYS A 1 88 ? 4.833 33.040 38.498 1.00 6.31 88 LYS A O 1
ATOM 796 N N . VAL A 1 89 ? 5.486 31.642 40.166 1.00 5.74 89 VAL A N 1
ATOM 797 C CA . VAL A 1 89 ? 5.038 32.471 41.262 1.00 5.86 89 VAL A CA 1
ATOM 798 C C . VAL A 1 89 ? 6.131 32.522 42.314 1.00 6.08 89 VAL A C 1
ATOM 799 O O . VAL A 1 89 ? 6.991 31.631 42.367 1.00 6.99 89 VAL A O 1
ATOM 803 N N . ASP A 1 90 ? 6.099 33.557 43.152 1.00 6.57 90 ASP A N 1
ATOM 804 C CA . ASP A 1 90 ? 6.896 33.476 44.399 1.00 7.68 90 ASP A CA 1
ATOM 805 C C . ASP A 1 90 ? 6.153 32.540 45.370 1.00 6.79 90 ASP A C 1
ATOM 806 O O . ASP A 1 90 ? 5.069 32.036 45.093 1.00 6.94 90 ASP A O 1
ATOM 811 N N . LYS A 1 91 ? 6.760 32.325 46.544 1.00 8.59 91 LYS A N 1
ATOM 812 C CA . LYS A 1 91 ? 6.188 31.363 47.485 1.00 8.67 91 LYS A CA 1
ATOM 813 C C . LYS A 1 91 ? 4.824 31.765 47.998 1.00 8.92 91 LYS A C 1
ATOM 814 O O . LYS A 1 91 ? 4.089 30.923 48.535 1.00 9.64 91 LYS A O 1
ATOM 820 N N . ASN A 1 92 ? 4.509 33.023 47.859 1.00 9.01 92 ASN A N 1
ATOM 821 C CA . ASN A 1 92 ? 3.227 33.569 48.297 1.00 10.35 92 ASN A CA 1
ATOM 822 C C . ASN A 1 92 ? 2.191 33.646 47.215 1.00 9.45 92 ASN A C 1
ATOM 823 O O . ASN A 1 92 ? 1.068 34.108 47.426 1.00 12.34 92 ASN A O 1
ATOM 828 N N . GLY A 1 93 ? 2.522 33.152 46.007 1.00 7.87 93 GLY A N 1
ATOM 829 C CA . GLY A 1 93 ? 1.561 33.109 44.930 1.00 8.07 93 GLY A CA 1
ATOM 830 C C . GLY A 1 93 ? 1.539 34.318 44.048 1.00 7.29 93 GLY A C 1
ATOM 831 O O . GLY A 1 93 ? 0.705 34.398 43.154 1.00 9.26 93 GLY A O 1
ATOM 832 N N . ASN A 1 94 ? 2.440 35.283 44.264 1.00 6.88 94 ASN A N 1
ATOM 833 C CA . ASN A 1 94 ? 2.490 36.452 43.386 1.00 7.49 94 ASN A CA 1
ATOM 834 C C . ASN A 1 94 ? 3.079 36.056 42.067 1.00 7.23 94 ASN A C 1
ATOM 835 O O . ASN A 1 94 ? 4.112 35.381 42.011 1.00 7.32 94 ASN A O 1
ATOM 840 N N . VAL A 1 95 ? 2.450 36.455 40.963 1.00 7.21 95 VAL A N 1
ATOM 841 C CA . VAL A 1 95 ? 2.828 35.991 39.645 1.00 7.21 95 VAL A CA 1
ATOM 842 C C . VAL A 1 95 ? 4.106 36.652 39.179 1.00 6.10 95 VAL A C 1
ATOM 843 O O . VAL A 1 95 ? 4.206 37.882 39.133 1.00 6.84 95 VAL A O 1
ATOM 847 N N . LYS A 1 96 ? 5.076 35.809 38.794 1.00 6.38 96 LYS A N 1
ATOM 848 C CA . LYS A 1 96 ? 6.306 36.208 38.135 1.00 6.32 96 LYS A CA 1
ATOM 849 C C . LYS A 1 96 ? 6.262 36.039 36.626 1.00 6.47 96 LYS A C 1
ATOM 850 O O . LYS A 1 96 ? 6.854 36.873 35.914 1.00 7.42 96 LYS A O 1
ATOM 859 N N . VAL A 1 97 ? 5.657 34.949 36.138 1.00 6.66 97 VAL A N 1
ATOM 860 C CA . VAL A 1 97 ? 5.507 34.694 34.720 1.00 7.30 97 VAL A CA 1
ATOM 861 C C . VAL A 1 97 ? 4.077 34.124 34.546 1.00 7.28 97 VAL A C 1
ATOM 862 O O . VAL A 1 97 ? 3.755 33.076 35.116 1.00 7.62 97 VAL A O 1
ATOM 866 N N . ALA A 1 98 ? 3.240 34.850 33.835 1.00 8.54 98 ALA A N 1
ATOM 867 C CA . ALA A 1 98 ? 1.851 34.483 33.675 1.00 8.73 98 ALA A CA 1
ATOM 868 C C . ALA A 1 98 ? 1.700 33.214 32.838 1.00 8.38 98 ALA A C 1
ATOM 869 O O . ALA A 1 98 ? 2.596 32.793 32.086 1.00 9.21 98 ALA A O 1
ATOM 871 N N . VAL A 1 99 ? 0.521 32.597 32.995 1.00 8.67 99 VAL A N 1
ATOM 872 C CA . VAL A 1 99 ? 0.125 31.503 32.081 1.00 8.61 99 VAL A CA 1
ATOM 873 C C . VAL A 1 99 ? 0.256 31.952 30.648 1.00 8.90 99 VAL A C 1
ATOM 874 O O . VAL A 1 99 ? -0.094 33.091 30.264 1.00 10.72 99 VAL A O 1
ATOM 878 N N . THR A 1 100 ? 0.768 31.075 29.801 1.00 8.85 100 THR A N 1
ATOM 879 C CA . THR A 1 100 ? 0.871 31.325 28.372 1.00 17.14 100 THR A CA 1
ATOM 880 C C . THR A 1 100 ? 0.710 30.013 27.635 1.00 17.60 100 THR A C 1
ATOM 881 O O . THR A 1 100 ? 1.177 28.989 28.087 1.00 15.15 100 THR A O 1
ATOM 885 N N . ALA A 1 101 ? 0.068 30.138 26.476 1.00 21.30 101 ALA A N 1
ATOM 886 C CA . ALA A 1 101 ? -0.012 29.006 25.583 1.00 32.93 101 ALA A CA 1
ATOM 887 C C . ALA A 1 101 ? 1.452 28.581 25.247 1.00 26.72 101 ALA A C 1
ATOM 888 O O . ALA A 1 101 ? 2.405 29.349 25.005 1.00 33.31 101 ALA A O 1
ATOM 890 N N . GLY A 1 102 ? 1.634 27.268 25.252 1.00 21.94 102 GLY A N 1
ATOM 891 C CA . GLY A 1 102 ? 2.924 26.728 24.945 1.00 18.21 102 GLY A CA 1
ATOM 892 C C . GLY A 1 102 ? 3.688 26.423 26.209 1.00 11.65 102 GLY A C 1
ATOM 893 O O . GLY A 1 102 ? 4.662 25.701 26.092 1.00 15.40 102 GLY A O 1
ATOM 894 N N . ASN A 1 103 ? 3.250 26.983 27.358 1.00 9.53 103 ASN A N 1
ATOM 895 C CA . ASN A 1 103 ? 3.858 26.616 28.648 1.00 7.21 103 ASN A CA 1
ATOM 896 C C . ASN A 1 103 ? 2.886 25.681 29.347 1.00 6.45 103 ASN A C 1
ATOM 897 O O . ASN A 1 103 ? 1.939 26.154 29.968 1.00 7.17 103 ASN A O 1
ATOM 902 N N . TYR A 1 104 ? 3.108 24.378 29.221 1.00 5.48 104 TYR A N 1
ATOM 903 C CA . TYR A 1 104 ? 2.234 23.422 29.889 1.00 5.41 104 TYR A CA 1
ATOM 904 C C . TYR A 1 104 ? 3.042 22.145 30.140 1.00 5.13 104 TYR A C 1
ATOM 905 O O . TYR A 1 104 ? 4.052 21.896 29.498 1.00 5.53 104 TYR A O 1
ATOM 914 N N . TYR A 1 105 ? 2.539 21.308 31.047 1.00 5.94 105 TYR A N 1
ATOM 915 C CA . TYR A 1 105 ? 3.056 19.960 31.187 1.00 5.93 105 TYR A CA 1
ATOM 916 C C . TYR A 1 105 ? 1.913 18.984 31.172 1.00 4.90 105 TYR A C 1
ATOM 917 O O . TYR A 1 105 ? 0.819 19.274 31.659 1.00 5.99 105 TYR A O 1
ATOM 926 N N . THR A 1 106 ? 2.161 17.776 30.650 1.00 4.99 106 THR A N 1
ATOM 927 C CA . THR A 1 106 ? 1.253 16.676 30.903 1.00 4.84 106 THR A CA 1
ATOM 928 C C . THR A 1 106 ? 1.705 15.979 32.187 1.00 4.19 106 THR A C 1
ATOM 929 O O . THR A 1 106 ? 2.875 16.033 32.574 1.00 5.21 106 THR A O 1
ATOM 933 N N . PHE A 1 107 ? 0.746 15.336 32.830 1.00 4.29 107 PHE A N 1
ATOM 934 C CA . PHE A 1 107 ? 0.968 14.725 34.139 1.00 4.45 107 PHE A CA 1
ATOM 935 C C . PHE A 1 107 ? 0.117 13.469 34.215 1.00 3.90 107 PHE A C 1
ATOM 936 O O . PHE A 1 107 ? -1.081 13.559 34.157 1.00 5.20 107 PHE A O 1
ATOM 944 N N . THR A 1 108 ? 0.796 12.300 34.357 1.00 4.02 108 THR A N 1
ATOM 945 C CA . THR A 1 108 ? 0.090 11.032 34.414 1.00 4.09 108 THR A CA 1
ATOM 946 C C . THR A 1 108 ? 0.484 10.303 35.697 1.00 3.91 108 THR A C 1
ATOM 947 O O . THR A 1 108 ? 1.667 10.107 35.966 1.00 4.67 108 THR A O 1
ATOM 951 N N . VAL A 1 109 ? -0.513 9.904 36.471 1.00 3.67 109 VAL A N 1
ATOM 952 C CA . VAL A 1 109 ? -0.269 9.121 37.673 1.00 3.55 109 VAL A CA 1
ATOM 953 C C . VAL A 1 109 ? -0.343 7.638 37.287 1.00 3.74 109 VAL A C 1
ATOM 954 O O . VAL A 1 109 ? -1.421 7.106 37.023 1.00 4.32 109 VAL A O 1
ATOM 958 N N . MET A 1 110 ? 0.843 7.010 37.206 1.00 3.75 110 MET A N 1
ATOM 959 C CA . MET A 1 110 ? 0.982 5.634 36.764 1.00 3.97 110 MET A CA 1
ATOM 960 C C . MET A 1 110 ? 0.679 4.635 37.871 1.00 4.24 110 MET A C 1
ATOM 961 O O . MET A 1 110 ? 0.247 3.497 37.611 1.00 4.69 110 MET A O 1
ATOM 969 N N A TYR A 1 111 ? 0.922 5.038 39.129 0.63 4.48 111 TYR A N 1
ATOM 970 N N B TYR A 1 111 ? 0.850 5.075 39.116 0.37 4.45 111 TYR A N 1
ATOM 971 C CA A TYR A 1 111 ? 0.744 4.227 40.324 0.63 4.27 111 TYR A CA 1
ATOM 972 C CA B TYR A 1 111 ? 0.639 4.251 40.299 0.37 4.70 111 TYR A CA 1
ATOM 973 C C A TYR A 1 111 ? 0.573 5.202 41.482 0.63 4.05 111 TYR A C 1
ATOM 974 C C B TYR A 1 111 ? 0.556 5.203 41.493 0.37 4.35 111 TYR A C 1
ATOM 975 O O A TYR A 1 111 ? 1.316 6.203 41.515 0.63 4.22 111 TYR A O 1
ATOM 976 O O B TYR A 1 111 ? 1.386 6.128 41.597 0.37 4.29 111 TYR A O 1
ATOM 993 N N . ALA A 1 112 ? -0.294 4.893 42.436 1.00 4.59 112 ALA A N 1
ATOM 994 C CA . ALA A 1 112 ? -0.352 5.634 43.683 1.00 5.00 112 ALA A CA 1
ATOM 995 C C . ALA A 1 112 ? -0.985 4.760 44.755 1.00 5.13 112 ALA A C 1
ATOM 996 O O . ALA A 1 112 ? -1.901 3.988 44.483 1.00 6.22 112 ALA A O 1
ATOM 998 N N A ASP A 1 113 ? -0.513 4.983 45.982 0.63 6.72 113 ASP A N 1
ATOM 999 N N B ASP A 1 113 ? -0.508 4.963 45.967 0.37 5.29 113 ASP A N 1
ATOM 1000 C CA A ASP A 1 113 ? -1.249 4.537 47.165 0.63 6.48 113 ASP A CA 1
ATOM 1001 C CA B ASP A 1 113 ? -1.210 4.492 47.165 0.37 5.33 113 ASP A CA 1
ATOM 1002 C C A ASP A 1 113 ? -1.228 5.702 48.145 0.63 5.48 113 ASP A C 1
ATOM 1003 C C B ASP A 1 113 ? -1.181 5.673 48.136 0.37 6.18 113 ASP A C 1
ATOM 1004 O O A ASP A 1 113 ? -0.968 6.871 47.846 0.63 7.98 113 ASP A O 1
ATOM 1005 O O B ASP A 1 113 ? -0.947 6.807 47.681 0.37 4.11 113 ASP A O 1
ATOM 1014 N N A ASP A 1 114 ? -1.574 5.442 49.411 0.63 6.51 114 ASP A N 1
ATOM 1015 N N B ASP A 1 114 ? -1.419 5.422 49.421 0.37 6.07 114 ASP A N 1
ATOM 1016 C CA A ASP A 1 114 ? -1.641 6.557 50.312 0.63 7.35 114 ASP A CA 1
ATOM 1017 C CA B ASP A 1 114 ? -1.546 6.514 50.371 0.37 7.53 114 ASP A CA 1
ATOM 1018 C C A ASP A 1 114 ? -0.290 7.250 50.534 0.63 6.16 114 ASP A C 1
ATOM 1019 C C B ASP A 1 114 ? -0.233 7.094 50.870 0.37 8.90 114 ASP A C 1
ATOM 1020 O O A ASP A 1 114 ? -0.340 8.453 50.884 0.63 6.38 114 ASP A O 1
ATOM 1021 O O B ASP A 1 114 ? -0.075 8.008 51.655 0.37 10.16 114 ASP A O 1
ATOM 1026 N N . SER A 1 115 ? 0.836 6.509 50.410 1.00 5.51 115 SER A N 1
ATOM 1027 C CA . SER A 1 115 ? 2.150 6.997 50.790 1.00 5.30 115 SER A CA 1
ATOM 1028 C C . SER A 1 115 ? 3.133 7.208 49.639 1.00 4.51 115 SER A C 1
ATOM 1029 O O . SER A 1 115 ? 4.136 7.900 49.858 1.00 4.77 115 SER A O 1
ATOM 1033 N N . SER A 1 116 ? 2.886 6.610 48.493 1.00 5.02 116 SER A N 1
ATOM 1034 C CA . SER A 1 116 ? 3.884 6.568 47.424 1.00 4.59 116 SER A CA 1
ATOM 1035 C C . SER A 1 116 ? 3.173 6.691 46.072 1.00 4.17 116 SER A C 1
ATOM 1036 O O . SER A 1 116 ? 1.996 6.413 45.943 1.00 5.13 116 SER A O 1
ATOM 1039 N N . ALA A 1 117 ? 3.954 7.124 45.059 1.00 4.18 117 ALA A N 1
ATOM 1040 C CA . ALA A 1 117 ? 3.365 7.251 43.722 1.00 4.02 117 ALA A CA 1
ATOM 1041 C C . ALA A 1 117 ? 4.493 7.214 42.699 1.00 3.50 117 ALA A C 1
ATOM 1042 O O . ALA A 1 117 ? 5.658 7.504 43.005 1.00 3.86 117 ALA A O 1
ATOM 1044 N N . LEU A 1 118 ? 4.115 6.893 41.462 1.00 3.61 118 LEU A N 1
ATOM 1045 C CA . LEU A 1 118 ? 4.973 6.986 40.284 1.00 3.45 118 LEU A CA 1
ATOM 1046 C C . LEU A 1 118 ? 4.219 7.829 39.247 1.00 3.37 118 LEU A C 1
ATOM 1047 O O . LEU A 1 118 ? 3.092 7.493 38.912 1.00 3.83 118 LEU A O 1
ATOM 1052 N N . ILE A 1 119 ? 4.881 8.904 38.786 1.00 3.32 119 ILE A N 1
ATOM 1053 C CA . ILE A 1 119 ? 4.257 9.786 37.802 1.00 3.85 119 ILE A CA 1
ATOM 1054 C C . ILE A 1 119 ? 5.186 9.902 36.600 1.00 3.52 119 ILE A C 1
ATOM 1055 O O . ILE A 1 119 ? 6.397 9.723 36.687 1.00 3.84 119 ILE A O 1
ATOM 1061 N N . HIS A 1 120 ? 4.565 10.288 35.475 1.00 3.88 120 HIS A N 1
ATOM 1062 C CA . HIS A 1 120 ? 5.243 10.719 34.261 1.00 4.04 120 HIS A CA 1
ATOM 1063 C C . HIS A 1 120 ? 4.812 12.153 33.977 1.00 3.68 120 HIS A C 1
ATOM 1064 O O . HIS A 1 120 ? 3.651 12.505 34.122 1.00 4.06 120 HIS A O 1
ATOM 1071 N N . THR A 1 121 ? 5.777 12.957 33.528 1.00 3.91 121 THR A N 1
ATOM 1072 C CA . THR A 1 121 ? 5.450 14.287 33.030 1.00 4.18 121 THR A CA 1
ATOM 1073 C C . THR A 1 121 ? 6.236 14.539 31.763 1.00 6.04 121 THR A C 1
ATOM 1074 O O . THR A 1 121 ? 7.339 14.063 31.546 1.00 10.41 121 THR A O 1
ATOM 1080 N N . CYS A 1 122 ? 5.606 15.331 30.872 1.00 5.82 122 CYS A N 1
ATOM 1081 C CA . CYS A 1 122 ? 6.255 15.882 29.705 1.00 7.04 122 CYS A CA 1
ATOM 1082 C C . CYS A 1 122 ? 6.077 17.394 29.738 1.00 5.33 122 CYS A C 1
ATOM 1083 O O . CYS A 1 122 ? 4.941 17.871 29.574 1.00 5.77 122 CYS A O 1
ATOM 1086 N N . LEU A 1 123 ? 7.172 18.112 29.960 1.00 6.12 123 LEU A N 1
ATOM 1087 C CA . LEU A 1 123 ? 7.135 19.557 30.017 1.00 5.66 123 LEU A CA 1
ATOM 1088 C C . LEU A 1 123 ? 7.294 20.150 28.622 1.00 5.84 123 LEU A C 1
ATOM 1089 O O . LEU A 1 123 ? 8.149 19.717 27.829 1.00 8.38 123 LEU A O 1
ATOM 1094 N N . HIS A 1 124 ? 6.538 21.203 28.355 1.00 4.64 124 HIS A N 1
ATOM 1095 C CA . HIS A 1 124 ? 6.637 22.041 27.191 1.00 5.19 124 HIS A CA 1
ATOM 1096 C C . HIS A 1 124 ? 6.801 23.479 27.668 1.00 6.02 124 HIS A C 1
ATOM 1097 O O . HIS A 1 124 ? 6.013 23.979 28.471 1.00 7.91 124 HIS A O 1
ATOM 1104 N N A LYS A 1 125 ? 7.890 24.114 27.232 0.73 6.84 125 LYS A N 1
ATOM 1105 N N B LYS A 1 125 ? 7.794 24.188 27.128 0.27 7.96 125 LYS A N 1
ATOM 1106 C CA A LYS A 1 125 ? 8.195 25.435 27.716 0.73 6.16 125 LYS A CA 1
ATOM 1107 C CA B LYS A 1 125 ? 7.869 25.641 27.202 0.27 9.25 125 LYS A CA 1
ATOM 1108 C C A LYS A 1 125 ? 8.831 26.198 26.551 0.73 7.24 125 LYS A C 1
ATOM 1109 C C B LYS A 1 125 ? 8.036 26.210 25.789 0.27 11.98 125 LYS A C 1
ATOM 1110 O O A LYS A 1 125 ? 9.984 25.953 26.224 0.73 8.47 125 LYS A O 1
ATOM 1111 O O B LYS A 1 125 ? 9.158 26.186 25.270 0.27 13.70 125 LYS A O 1
ATOM 1122 N N A GLY A 1 126 ? 8.029 27.072 25.909 0.73 10.77 126 GLY A N 1
ATOM 1123 N N B GLY A 1 126 ? 6.956 26.681 25.153 0.27 13.72 126 GLY A N 1
ATOM 1124 C CA A GLY A 1 126 ? 8.572 27.870 24.828 0.73 14.17 126 GLY A CA 1
ATOM 1125 C CA B GLY A 1 126 ? 6.961 27.022 23.738 0.27 16.98 126 GLY A CA 1
ATOM 1126 C C A GLY A 1 126 ? 9.189 26.991 23.743 0.73 11.91 126 GLY A C 1
ATOM 1127 C C B GLY A 1 126 ? 7.281 25.830 22.867 0.27 11.83 126 GLY A C 1
ATOM 1128 O O A GLY A 1 126 ? 8.550 25.991 23.332 0.73 12.51 126 GLY A O 1
ATOM 1129 O O B GLY A 1 126 ? 6.648 24.752 22.937 0.27 17.60 126 GLY A O 1
ATOM 1130 N N A ASN A 1 127 ? 10.384 27.363 23.339 0.73 11.09 127 ASN A N 1
ATOM 1131 N N B ASN A 1 127 ? 8.282 25.919 21.988 0.27 15.36 127 ASN A N 1
ATOM 1132 C CA A ASN A 1 127 ? 11.093 26.634 22.284 0.73 10.74 127 ASN A CA 1
ATOM 1133 C CA B ASN A 1 127 ? 8.449 24.689 21.202 0.27 17.29 127 ASN A CA 1
ATOM 1134 C C A ASN A 1 127 ? 12.137 25.669 22.851 0.73 10.99 127 ASN A C 1
ATOM 1135 C C B ASN A 1 127 ? 9.351 23.705 21.938 0.27 19.86 127 ASN A C 1
ATOM 1136 O O A ASN A 1 127 ? 12.928 25.232 22.029 0.73 14.79 127 ASN A O 1
ATOM 1137 O O B ASN A 1 127 ? 9.377 22.523 21.592 0.27 40.22 127 ASN A O 1
ATOM 1146 N N A LYS A 1 128 ? 12.052 25.329 24.125 0.73 11.21 128 LYS A N 1
ATOM 1147 N N B LYS A 1 128 ? 10.061 24.138 22.988 0.27 9.54 128 LYS A N 1
ATOM 1148 C CA A LYS A 1 128 ? 12.960 24.308 24.666 0.73 11.23 128 LYS A CA 1
ATOM 1149 C CA B LYS A 1 128 ? 10.997 23.233 23.657 0.27 10.28 128 LYS A CA 1
ATOM 1150 C C A LYS A 1 128 ? 12.630 22.922 24.112 0.73 12.28 128 LYS A C 1
ATOM 1151 C C B LYS A 1 128 ? 10.211 22.305 24.579 0.27 9.06 128 LYS A C 1
ATOM 1152 O O A LYS A 1 128 ? 11.493 22.708 23.640 0.73 11.61 128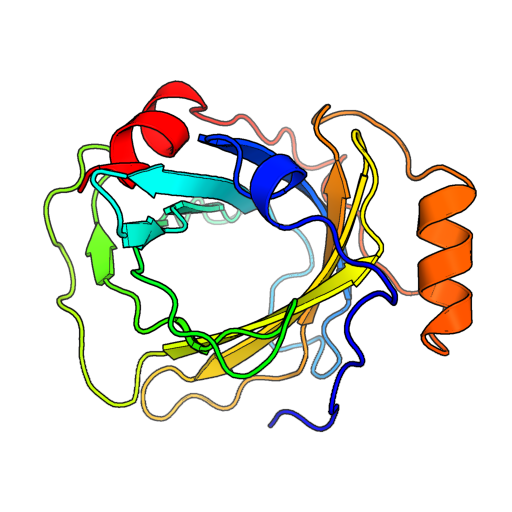 LYS A O 1
ATOM 1153 O O B LYS A 1 128 ? 9.076 22.638 24.942 0.27 5.48 128 LYS A O 1
ATOM 1164 N N A ASP A 1 129 ? 13.639 22.032 24.108 0.73 11.52 129 ASP A N 1
ATOM 1165 N N B ASP A 1 129 ? 10.832 21.165 24.854 0.27 7.95 129 ASP A N 1
ATOM 1166 C CA A ASP A 1 129 ? 13.432 20.608 23.723 0.73 11.74 129 ASP A CA 1
ATOM 1167 C CA B ASP A 1 129 ? 10.380 20.286 25.933 0.27 7.15 129 ASP A CA 1
ATOM 1168 C C A ASP A 1 129 ? 13.614 19.733 24.977 0.73 10.22 129 ASP A C 1
ATOM 1169 C C B ASP A 1 129 ? 11.593 19.802 26.730 0.27 7.25 129 ASP A C 1
ATOM 1170 O O A ASP A 1 129 ? 14.767 19.597 25.432 0.73 13.78 129 ASP A O 1
ATOM 1171 O O B ASP A 1 129 ? 12.760 19.929 26.363 0.27 8.05 129 ASP A O 1
ATOM 1180 N N A LEU A 1 130 ? 12.567 19.230 25.515 0.73 9.33 130 LEU A N 1
ATOM 1181 N N B LEU A 1 130 ? 11.336 19.198 27.892 0.27 5.51 130 LEU A N 1
ATOM 1182 C CA A LEU A 1 130 ? 12.508 18.540 26.804 0.73 8.59 130 LEU A CA 1
ATOM 1183 C CA B LEU A 1 130 ? 12.395 18.718 28.786 0.27 7.54 130 LEU A CA 1
ATOM 1184 C C A LEU A 1 130 ? 12.010 17.114 26.610 0.73 7.49 130 LEU A C 1
ATOM 1185 C C B LEU A 1 130 ? 12.373 17.183 28.886 0.27 6.20 130 LEU A C 1
ATOM 1186 O O A LEU A 1 130 ? 11.255 16.861 25.672 0.73 8.60 130 LEU A O 1
ATOM 1187 O O B LEU A 1 130 ? 12.780 16.712 29.930 0.27 8.74 130 LEU A O 1
ATOM 1196 N N A GLY A 1 131 ? 12.429 16.211 27.498 0.73 10.37 131 GLY A N 1
ATOM 1197 N N B GLY A 1 131 ? 11.968 16.524 27.809 0.27 6.37 131 GLY A N 1
ATOM 1198 C CA A GLY A 1 131 ? 12.112 14.813 27.489 0.73 12.19 131 GLY A CA 1
ATOM 1199 C CA B GLY A 1 131 ? 12.033 15.074 27.684 0.27 5.66 131 GLY A CA 1
ATOM 1200 C C A GLY A 1 131 ? 11.122 14.363 28.547 0.73 7.00 131 GLY A C 1
ATOM 1201 C C B GLY A 1 131 ? 11.084 14.376 28.644 0.27 7.14 131 GLY A C 1
ATOM 1202 O O A GLY A 1 131 ? 10.634 15.024 29.418 0.73 13.06 131 GLY A O 1
ATOM 1203 O O B GLY A 1 131 ? 10.588 15.024 29.548 0.27 5.98 131 GLY A O 1
ATOM 1204 N N . ASP A 1 132 ? 10.832 13.076 28.440 1.00 5.63 132 ASP A N 1
ATOM 1205 C CA . ASP A 1 132 ? 9.985 12.370 29.386 1.00 5.56 132 ASP A CA 1
ATOM 1206 C C . ASP A 1 132 ? 10.696 12.357 30.758 1.00 5.34 132 ASP A C 1
ATOM 1207 O O . ASP A 1 132 ? 11.847 12.006 30.836 1.00 8.82 132 ASP A O 1
ATOM 1212 N N . LEU A 1 133 ? 9.950 12.677 31.786 1.00 4.49 133 LEU A N 1
ATOM 1213 C CA . LEU A 1 133 ? 10.490 12.651 33.156 1.00 4.32 133 LEU A CA 1
ATOM 1214 C C . LEU A 1 133 ? 9.559 11.795 34.017 1.00 4.76 133 LEU A C 1
ATOM 1215 O O . LEU A 1 133 ? 8.365 12.069 34.131 1.00 7.55 133 LEU A O 1
ATOM 1222 N N . TYR A 1 134 ? 10.121 10.750 34.599 1.00 4.16 134 TYR A N 1
ATOM 1223 C CA . TYR A 1 134 ? 9.414 9.917 35.571 1.00 4.32 134 TYR A CA 1
ATOM 1224 C C . TYR A 1 134 ? 9.908 10.308 36.969 1.00 4.40 134 TYR A C 1
ATOM 1225 O O . TYR A 1 134 ? 11.091 10.580 37.182 1.00 5.20 134 TYR A O 1
ATOM 1234 N N . ALA A 1 135 ? 8.984 10.279 37.925 1.00 4.16 135 ALA A N 1
ATOM 1235 C CA . ALA A 1 135 ? 9.355 10.612 39.307 1.00 4.33 135 ALA A CA 1
ATOM 1236 C C . ALA A 1 135 ? 8.621 9.633 40.245 1.00 3.63 135 ALA A C 1
ATOM 1237 O O . ALA A 1 135 ? 7.429 9.398 40.158 1.00 3.96 135 ALA A O 1
ATOM 1239 N N . VAL A 1 136 ? 9.445 9.124 41.191 1.00 3.79 136 VAL A N 1
ATOM 1240 C CA . VAL A 1 136 ? 8.941 8.408 42.354 1.00 3.84 136 VAL A CA 1
ATOM 1241 C C . VAL A 1 136 ? 8.700 9.433 43.456 1.00 3.33 136 VAL A C 1
ATOM 1242 O O . VAL A 1 136 ? 9.584 10.242 43.772 1.00 4.32 136 VAL A O 1
ATOM 1246 N N . LEU A 1 137 ? 7.489 9.407 43.998 1.00 3.57 137 LEU A N 1
ATOM 1247 C CA . LEU A 1 137 ? 7.047 10.326 45.035 1.00 3.48 137 LEU A CA 1
ATOM 1248 C C . LEU A 1 137 ? 6.834 9.577 46.344 1.00 3.50 137 LEU A C 1
ATOM 1249 O O . LEU A 1 137 ? 6.464 8.385 46.344 1.00 4.09 137 LEU A O 1
ATOM 1254 N N . ASN A 1 138 ? 6.964 10.303 47.449 1.00 3.85 138 ASN A N 1
ATOM 1255 C CA . ASN A 1 138 ? 6.540 9.782 48.746 1.00 3.77 138 ASN A CA 1
ATOM 1256 C C . ASN A 1 138 ? 5.969 10.921 49.565 1.00 3.76 138 ASN A C 1
ATOM 1257 O O . ASN A 1 138 ? 6.383 12.076 49.437 1.00 4.34 138 ASN A O 1
ATOM 1262 N N . ARG A 1 139 ? 5.065 10.568 50.483 1.00 4.08 139 ARG A N 1
ATOM 1263 C CA . ARG A 1 139 ? 4.570 11.522 51.467 1.00 4.85 139 ARG A CA 1
ATOM 1264 C C . ARG A 1 139 ? 5.636 11.896 52.505 1.00 5.26 139 ARG A C 1
ATOM 1265 O O . ARG A 1 139 ? 5.539 12.967 53.100 1.00 5.95 139 ARG A O 1
ATOM 1273 N N . ASN A 1 140 ? 6.589 11.012 52.721 1.00 6.45 140 ASN A N 1
ATOM 1274 C CA . ASN A 1 140 ? 7.604 11.227 53.705 1.00 7.85 140 ASN A CA 1
ATOM 1275 C C . ASN A 1 140 ? 8.863 11.514 52.902 1.00 7.21 140 ASN A C 1
ATOM 1276 O O . ASN A 1 140 ? 9.347 10.687 52.054 1.00 7.26 140 ASN A O 1
ATOM 1281 N N . LYS A 1 141 ? 9.431 12.693 53.115 1.00 8.93 141 LYS A N 1
ATOM 1282 C CA . LYS A 1 141 ? 10.518 13.117 52.283 1.00 8.84 141 LYS A CA 1
ATOM 1283 C C . LYS A 1 141 ? 11.763 12.222 52.367 1.00 9.88 141 LYS A C 1
ATOM 1284 O O . LYS A 1 141 ? 12.601 12.299 51.484 1.00 10.24 141 LYS A O 1
ATOM 1290 N N . ASP A 1 142 ? 11.937 11.476 53.411 1.00 9.09 142 ASP A N 1
ATOM 1291 C CA . ASP A 1 142 ? 13.112 10.623 53.638 1.00 10.07 142 ASP A CA 1
ATOM 1292 C C . ASP A 1 142 ? 12.852 9.159 53.299 1.00 9.50 142 ASP A C 1
ATOM 1293 O O . ASP A 1 142 ? 13.778 8.332 53.454 1.00 13.95 142 ASP A O 1
ATOM 1298 N N . ALA A 1 143 ? 11.696 8.788 52.818 1.00 8.40 143 ALA A N 1
ATOM 1299 C CA . ALA A 1 143 ? 11.378 7.385 52.604 1.00 8.09 143 ALA A CA 1
ATOM 1300 C C . ALA A 1 143 ? 12.109 6.790 51.433 1.00 7.69 143 ALA A C 1
ATOM 1301 O O . ALA A 1 143 ? 12.062 7.314 50.305 1.00 8.67 143 ALA A O 1
ATOM 1303 N N . ALA A 1 144 ? 12.778 5.649 51.670 1.00 7.20 144 ALA A N 1
ATOM 1304 C CA . ALA A 1 144 ? 13.332 4.837 50.596 1.00 6.84 144 ALA A CA 1
ATOM 1305 C C . ALA A 1 144 ? 12.156 4.244 49.797 1.00 6.15 144 ALA A C 1
ATOM 1306 O O . ALA A 1 144 ? 11.120 3.935 50.344 1.00 8.82 144 ALA A O 1
ATOM 1308 N N . ALA A 1 145 ? 12.364 4.037 48.506 1.00 7.04 145 ALA A N 1
ATOM 1309 C CA . ALA A 1 145 ? 11.325 3.440 47.685 1.00 7.53 145 ALA A CA 1
ATOM 1310 C C . ALA A 1 145 ? 11.053 2.014 48.105 1.00 7.33 145 ALA A C 1
ATOM 1311 O O . ALA A 1 145 ? 11.961 1.176 48.142 1.00 9.21 145 ALA A O 1
ATOM 1313 N N . GLY A 1 146 ? 9.821 1.716 48.411 1.00 7.85 146 GLY A N 1
ATOM 1314 C CA . GLY A 1 146 ? 9.381 0.395 48.779 1.00 8.86 146 GLY A CA 1
ATOM 1315 C C . GLY A 1 146 ? 9.058 -0.463 47.577 1.00 9.23 146 GLY A C 1
ATOM 1316 O O . GLY A 1 146 ? 9.114 -0.056 46.416 1.00 9.28 146 GLY A O 1
ATOM 1317 N N . ASP A 1 147 ? 8.693 -1.706 47.903 1.00 14.10 147 ASP A N 1
ATOM 1318 C CA . ASP A 1 147 ? 8.514 -2.674 46.828 1.00 18.62 147 ASP A CA 1
ATOM 1319 C C . ASP A 1 147 ? 7.270 -2.350 45.991 1.00 14.36 147 ASP A C 1
ATOM 1320 O O . ASP A 1 147 ? 7.307 -2.667 44.809 1.00 12.85 147 ASP A O 1
ATOM 1325 N N . LYS A 1 148 ? 6.262 -1.728 46.574 1.00 15.87 148 LYS A N 1
ATOM 1326 C CA . LYS A 1 148 ? 5.062 -1.415 45.776 1.00 14.36 148 LYS A CA 1
ATOM 1327 C C . LYS A 1 148 ? 5.435 -0.466 44.627 1.00 9.10 148 LYS A C 1
ATOM 1328 O O . LYS A 1 148 ? 5.120 -0.733 43.473 1.00 9.36 148 LYS A O 1
ATOM 1334 N N . VAL A 1 149 ? 6.092 0.642 44.952 1.00 8.13 149 VAL A N 1
ATOM 1335 C CA . VAL A 1 149 ? 6.442 1.577 43.892 1.00 6.67 149 VAL A CA 1
ATOM 1336 C C . VAL A 1 149 ? 7.532 1.043 42.982 1.00 6.19 149 VAL A C 1
ATOM 1337 O O . VAL A 1 149 ? 7.491 1.296 41.783 1.00 6.19 149 VAL A O 1
ATOM 1341 N N . LYS A 1 150 ? 8.510 0.296 43.517 1.00 6.64 150 LYS A N 1
ATOM 1342 C CA . LYS A 1 150 ? 9.532 -0.272 42.641 1.00 6.70 150 LYS A CA 1
ATOM 1343 C C . LYS A 1 150 ? 8.921 -1.269 41.666 1.00 6.39 150 LYS A C 1
ATOM 1344 O O . LYS A 1 150 ? 9.336 -1.354 40.496 1.00 6.55 150 LYS A O 1
ATOM 1350 N N . SER A 1 151 ? 7.915 -2.026 42.125 1.00 6.22 151 SER A N 1
ATOM 1351 C CA . SER A 1 151 ? 7.221 -2.949 41.222 1.00 5.93 151 SER A CA 1
ATOM 1352 C C . SER A 1 151 ? 6.524 -2.172 40.105 1.00 5.47 151 SER A C 1
ATOM 1353 O O . SER A 1 151 ? 6.557 -2.562 38.953 1.00 6.14 151 SER A O 1
ATOM 1356 N N . ALA A 1 152 ? 5.904 -1.029 40.470 1.00 5.37 152 ALA A N 1
ATOM 1357 C CA . ALA A 1 152 ? 5.284 -0.194 39.463 1.00 5.41 152 ALA A CA 1
ATOM 1358 C C . ALA A 1 152 ? 6.289 0.346 38.443 1.00 5.15 152 ALA A C 1
ATOM 1359 O O . ALA A 1 152 ? 5.970 0.456 37.267 1.00 5.79 152 ALA A O 1
ATOM 1361 N N . VAL A 1 153 ? 7.511 0.660 38.894 1.00 5.02 153 VAL A N 1
ATOM 1362 C CA . VAL A 1 153 ? 8.546 1.069 37.943 1.00 4.96 153 VAL A CA 1
ATOM 1363 C C . VAL A 1 153 ? 8.817 -0.064 36.943 1.00 5.49 153 VAL A C 1
ATOM 1364 O O . VAL A 1 153 ? 8.872 0.152 35.728 1.00 6.08 153 VAL A O 1
ATOM 1368 N N . SER A 1 154 ? 8.977 -1.285 37.472 1.00 5.61 154 SER A N 1
ATOM 1369 C CA . SER A 1 154 ? 9.139 -2.445 36.590 1.00 6.46 154 SER A CA 1
ATOM 1370 C C . SER A 1 154 ? 7.963 -2.637 35.642 1.00 6.41 154 SER A C 1
ATOM 1371 O O . SER A 1 154 ? 8.159 -2.969 34.460 1.00 7.41 154 SER A O 1
ATOM 1375 N N . ALA A 1 155 ? 6.741 -2.448 36.135 1.00 6.36 155 ALA A N 1
ATOM 1376 C CA . ALA A 1 155 ? 5.537 -2.670 35.326 1.00 7.48 155 ALA A CA 1
ATOM 1377 C C . ALA A 1 155 ? 5.434 -1.665 34.222 1.00 8.67 155 ALA A C 1
ATOM 1378 O O . ALA A 1 155 ? 4.798 -1.946 33.193 1.00 12.43 155 ALA A O 1
ATOM 1380 N N . ALA A 1 156 ? 6.067 -0.507 34.352 1.00 7.97 156 ALA A N 1
ATOM 1381 C CA . ALA A 1 156 ? 6.184 0.523 33.354 1.00 10.09 156 ALA A CA 1
ATOM 1382 C C . ALA A 1 156 ? 7.288 0.238 32.370 1.00 9.96 156 ALA A C 1
ATOM 1383 O O . ALA A 1 156 ? 7.564 1.045 31.484 1.00 11.74 156 ALA A O 1
ATOM 1385 N N . THR A 1 157 ? 7.947 -0.908 32.498 1.00 9.78 157 THR A N 1
ATOM 1386 C CA . THR A 1 157 ? 9.068 -1.358 31.692 1.00 10.56 157 THR A CA 1
ATOM 1387 C C . THR A 1 157 ? 10.219 -0.360 31.825 1.00 9.18 157 THR A C 1
ATOM 1388 O O . THR A 1 157 ? 10.799 0.102 30.856 1.00 12.57 157 THR A O 1
ATOM 1392 N N . LEU A 1 158 ? 10.525 0.006 33.063 1.00 7.21 158 LEU A N 1
ATOM 1393 C CA . LEU A 1 158 ? 11.663 0.804 33.458 1.00 7.06 158 LEU A CA 1
ATOM 1394 C C . LEU A 1 158 ? 12.486 0.044 34.504 1.00 7.22 158 LEU A C 1
ATOM 1395 O O . LEU A 1 158 ? 11.982 -0.782 35.214 1.00 9.09 158 LEU A O 1
ATOM 1400 N N . GLU A 1 159 ? 13.742 0.420 34.567 1.00 10.24 159 GLU A N 1
ATOM 1401 C CA . GLU A 1 159 ? 14.645 -0.130 35.579 1.00 11.87 159 GLU A CA 1
ATOM 1402 C C . GLU A 1 159 ? 14.872 0.875 36.688 1.00 10.73 159 GLU A C 1
ATOM 1403 O O . GLU A 1 159 ? 15.451 1.953 36.462 1.00 9.93 159 GLU A O 1
ATOM 1409 N N . PHE A 1 160 ? 14.465 0.563 37.897 1.00 10.81 160 PHE A N 1
ATOM 1410 C CA . PHE A 1 160 ? 14.626 1.466 39.030 1.00 10.16 160 PHE A CA 1
ATOM 1411 C C . PHE A 1 160 ? 16.086 1.796 39.289 1.00 10.53 160 PHE A C 1
ATOM 1412 O O . PHE A 1 160 ? 16.419 2.906 39.706 1.00 9.22 160 PHE A O 1
ATOM 1420 N N . SER A 1 161 ? 17.009 0.881 38.972 1.00 12.83 161 SER A N 1
ATOM 1421 C CA . SER A 1 161 ? 18.427 1.157 39.076 1.00 14.46 161 SER A CA 1
ATOM 1422 C C . SER A 1 161 ? 18.888 2.360 38.272 1.00 13.91 161 SER A C 1
ATOM 1423 O O . SER A 1 161 ? 19.943 2.941 38.591 1.00 15.50 161 SER A O 1
ATOM 1426 N N . LYS A 1 162 ? 18.126 2.723 37.268 1.00 12.19 162 LYS A N 1
ATOM 1427 C CA . LYS A 1 162 ? 18.431 3.901 36.410 1.00 14.03 162 LYS A CA 1
ATOM 1428 C C . LYS A 1 162 ? 18.071 5.227 37.073 1.00 9.02 162 LYS A C 1
ATOM 1429 O O . LYS A 1 162 ? 18.644 6.255 36.725 1.00 10.99 162 LYS A O 1
ATOM 1435 N N . PHE A 1 163 ? 17.138 5.193 38.029 1.00 7.05 163 PHE A N 1
ATOM 1436 C CA . PHE A 1 163 ? 16.634 6.425 38.634 1.00 5.72 163 PHE A CA 1
ATOM 1437 C C . PHE A 1 163 ? 17.688 7.059 39.523 1.00 5.97 163 PHE A C 1
ATOM 1438 O O . PHE A 1 163 ? 18.438 6.366 40.245 1.00 7.50 163 PHE A O 1
ATOM 1446 N N . ILE A 1 164 ? 17.710 8.396 39.523 1.00 5.38 164 ILE A N 1
ATOM 1447 C CA . ILE A 1 164 ? 18.614 9.164 40.350 1.00 5.53 164 ILE A CA 1
ATOM 1448 C C . ILE A 1 164 ? 17.903 9.604 41.606 1.00 5.10 164 ILE A C 1
ATOM 1449 O O . ILE A 1 164 ? 16.821 10.199 41.552 1.00 5.74 164 ILE A O 1
ATOM 1456 N N . SER A 1 165 ? 18.486 9.344 42.765 1.00 5.55 165 SER A N 1
ATOM 1457 C CA . SER A 1 165 ? 17.915 9.746 44.045 1.00 5.59 165 SER A CA 1
ATOM 1458 C C . SER A 1 165 ? 18.145 11.220 44.339 1.00 6.05 165 SER A C 1
ATOM 1459 O O . SER A 1 165 ? 19.193 11.769 43.994 1.00 7.24 165 SER A O 1
ATOM 1462 N N . THR A 1 166 ? 17.245 11.839 45.089 1.00 6.04 166 THR A N 1
ATOM 1463 C CA . THR A 1 166 ? 17.396 13.237 45.559 1.00 6.95 166 THR A CA 1
ATOM 1464 C C . THR A 1 166 ? 17.850 13.297 47.021 1.00 7.72 166 THR A C 1
ATOM 1465 O O . THR A 1 166 ? 18.152 14.369 47.552 1.00 10.03 166 THR A O 1
ATOM 1469 N N . LYS A 1 167 ? 17.959 12.137 47.640 1.00 9.49 167 LYS A N 1
ATOM 1470 C CA . LYS A 1 167 ? 18.198 12.050 49.077 1.00 12.36 167 LYS A CA 1
ATOM 1471 C C . LYS A 1 167 ? 19.526 12.542 49.621 1.00 12.35 167 LYS A C 1
ATOM 1472 O O . LYS A 1 167 ? 19.580 12.801 50.830 1.00 14.07 167 LYS A O 1
ATOM 1478 N N . GLU A 1 168 ? 20.559 12.686 48.811 1.00 11.71 168 GLU A N 1
ATOM 1479 C CA . GLU A 1 168 ? 21.852 13.092 49.323 1.00 12.53 168 GLU A CA 1
ATOM 1480 C C . GLU A 1 168 ? 22.118 14.549 49.050 1.00 12.28 168 GLU A C 1
ATOM 1481 O O . GLU A 1 168 ? 23.210 15.019 49.068 1.00 22.82 168 GLU A O 1
ATOM 1487 N N . ASN A 1 169 ? 21.064 15.346 48.873 1.00 13.11 169 ASN A N 1
ATOM 1488 C CA . ASN A 1 169 ? 21.215 16.753 48.553 1.00 12.35 169 ASN A CA 1
ATOM 1489 C C . ASN A 1 169 ? 20.822 17.700 49.683 1.00 13.95 169 ASN A C 1
ATOM 1490 O O . ASN A 1 169 ? 20.768 18.906 49.429 1.00 13.90 169 ASN A O 1
ATOM 1495 N N . ASN A 1 170 ? 20.534 17.245 50.905 1.00 14.61 170 ASN A N 1
ATOM 1496 C CA . ASN A 1 170 ? 20.192 18.121 52.027 1.00 13.94 170 ASN A CA 1
ATOM 1497 C C . ASN A 1 170 ? 18.953 18.902 51.677 1.00 11.22 170 ASN A C 1
ATOM 1498 O O . ASN A 1 170 ? 18.771 20.043 52.167 1.00 15.26 170 ASN A O 1
ATOM 1503 N N A CYS A 1 171 ? 18.009 18.414 50.855 0.59 10.75 171 CYS A N 1
ATOM 1504 N N B CYS A 1 171 ? 18.041 18.465 50.817 0.41 10.57 171 CYS A N 1
ATOM 1505 C CA A CYS A 1 171 ? 16.807 19.135 50.433 0.59 8.80 171 CYS A CA 1
ATOM 1506 C CA B CYS A 1 171 ? 16.973 19.467 50.529 0.41 10.40 171 CYS A CA 1
ATOM 1507 C C A CYS A 1 171 ? 15.982 19.569 51.649 0.59 8.09 171 CYS A C 1
ATOM 1508 C C B CYS A 1 171 ? 15.963 19.590 51.627 0.41 8.52 171 CYS A C 1
ATOM 1509 O O A CYS A 1 171 ? 15.676 18.723 52.493 0.59 14.44 171 CYS A O 1
ATOM 1510 O O B CYS A 1 171 ? 15.579 18.619 52.287 0.41 8.34 171 CYS A O 1
ATOM 1515 N N . ALA A 1 172 ? 15.568 20.820 51.784 1.00 7.58 172 ALA A N 1
ATOM 1516 C CA . ALA A 1 172 ? 14.631 21.262 52.782 1.00 6.20 172 ALA A CA 1
ATOM 1517 C C . ALA A 1 172 ? 13.487 21.999 52.075 1.00 5.66 172 ALA A C 1
ATOM 1518 O O . ALA A 1 172 ? 13.729 22.801 51.163 1.00 6.88 172 ALA A O 1
ATOM 1520 N N A TYR A 1 173 ? 12.264 21.745 52.511 0.44 4.53 173 TYR A N 1
ATOM 1521 N N B TYR A 1 173 ? 12.256 21.755 52.512 0.56 6.29 173 TYR A N 1
ATOM 1522 C CA A TYR A 1 173 ? 11.078 22.201 51.795 0.44 5.06 173 TYR A CA 1
ATOM 1523 C CA B TYR A 1 173 ? 11.071 22.169 51.776 0.56 5.84 173 TYR A CA 1
ATOM 1524 C C A TYR A 1 173 ? 10.203 23.077 52.665 0.44 4.50 173 TYR A C 1
ATOM 1525 C C B TYR A 1 173 ? 10.175 23.031 52.634 0.56 6.54 173 TYR A C 1
ATOM 1526 O O A TYR A 1 173 ? 10.106 22.889 53.887 0.44 9.2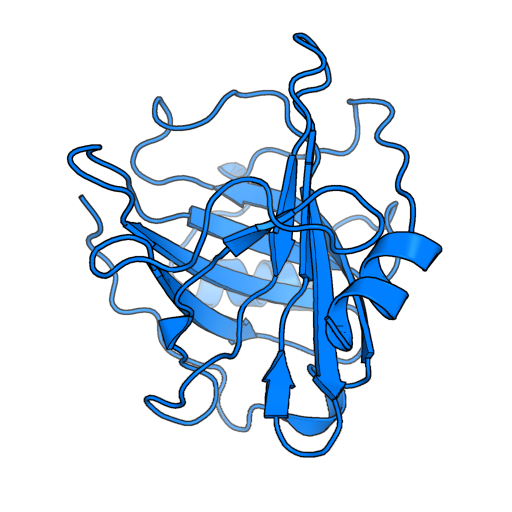2 173 TYR A O 1
ATOM 1527 O O B TYR A 1 173 ? 10.042 22.815 53.858 0.56 6.65 173 TYR A O 1
ATOM 1544 N N . ASP A 1 174 ? 9.494 23.980 52.013 1.00 5.91 174 ASP A N 1
ATOM 1545 C CA . ASP A 1 174 ? 8.463 24.802 52.659 1.00 6.31 174 ASP A CA 1
ATOM 1546 C C . ASP A 1 174 ? 7.082 24.241 52.344 1.00 5.78 174 ASP A C 1
ATOM 1547 O O . ASP A 1 174 ? 6.409 24.612 51.403 1.00 6.32 174 ASP A O 1
ATOM 1552 N N . ASN A 1 175 ? 6.669 23.274 53.185 1.00 7.07 175 ASN A N 1
ATOM 1553 C CA . ASN A 1 175 ? 5.380 22.641 52.986 1.00 7.98 175 ASN A CA 1
ATOM 1554 C C . ASN A 1 175 ? 4.216 23.604 53.089 1.00 6.95 175 ASN A C 1
ATOM 1555 O O . ASN A 1 175 ? 3.212 23.413 52.467 1.00 8.34 175 ASN A O 1
ATOM 1564 N N . ASP A 1 176 ? 4.380 24.599 53.978 1.00 7.19 176 ASP A N 1
ATOM 1565 C CA . ASP A 1 176 ? 3.342 25.567 54.169 1.00 7.24 176 ASP A CA 1
ATOM 1566 C C . ASP A 1 176 ? 3.063 26.333 52.884 1.00 6.89 176 ASP A C 1
ATOM 1567 O O . ASP A 1 176 ? 1.912 26.562 52.506 1.00 7.40 176 ASP A O 1
ATOM 1572 N N . SER A 1 177 ? 4.126 26.760 52.218 1.00 6.19 177 SER A N 1
ATOM 1573 C CA . SER A 1 177 ? 3.976 27.462 50.950 1.00 6.30 177 SER A CA 1
ATOM 1574 C C . SER A 1 177 ? 3.318 26.582 49.911 1.00 4.95 177 SER A C 1
ATOM 1575 O O . SER A 1 177 ? 2.427 27.011 49.192 1.00 5.76 177 SER A O 1
ATOM 1580 N N . LEU A 1 178 ? 3.753 25.310 49.801 1.00 5.09 178 LEU A N 1
ATOM 1581 C CA . LEU A 1 178 ? 3.105 24.426 48.792 1.00 5.15 178 LEU A CA 1
ATOM 1582 C C . LEU A 1 178 ? 1.637 24.295 49.010 1.00 4.95 178 LEU A C 1
ATOM 1583 O O . LEU A 1 178 ? 0.847 24.329 48.064 1.00 5.80 178 LEU A O 1
ATOM 1588 N N . LYS A 1 179 ? 1.212 24.078 50.271 1.00 4.99 179 LYS A N 1
ATOM 1589 C CA . LYS A 1 179 ? -0.201 23.927 50.549 1.00 5.10 179 LYS A CA 1
ATOM 1590 C C . LYS A 1 179 ? -0.953 25.208 50.243 1.00 5.05 179 LYS A C 1
ATOM 1591 O O . LYS A 1 179 ? -2.033 25.183 49.648 1.00 5.99 179 LYS A O 1
ATOM 1597 N N . SER A 1 180 ? -0.413 26.367 50.640 1.00 5.09 180 SER A N 1
ATOM 1598 C CA . SER A 1 180 ? -1.153 27.607 50.424 1.00 5.49 180 SER A CA 1
ATOM 1599 C C . SER A 1 180 ? -1.231 27.972 48.931 1.00 4.67 180 SER A C 1
ATOM 1600 O O . SER A 1 180 ? -2.209 28.562 48.488 1.00 5.55 180 SER A O 1
ATOM 1604 N N . LEU A 1 181 ? -0.183 27.608 48.174 1.00 4.53 181 LEU A N 1
ATOM 1605 C CA . LEU A 1 181 ? -0.164 27.916 46.755 1.00 4.40 181 LEU A CA 1
ATOM 1606 C C . LEU A 1 181 ? -1.293 27.246 45.990 1.00 4.69 181 LEU A C 1
ATOM 1607 O O . LEU A 1 181 ? -1.688 27.728 44.936 1.00 5.30 181 LEU A O 1
ATOM 1612 N N . LEU A 1 182 ? -1.863 26.150 46.515 1.00 4.50 182 LEU A N 1
ATOM 1613 C CA . LEU A 1 182 ? -2.985 25.509 45.836 1.00 4.66 182 LEU A CA 1
ATOM 1614 C C . LEU A 1 182 ? -4.133 26.460 45.611 1.00 5.03 182 LEU A C 1
ATOM 1615 O O . LEU A 1 182 ? -4.919 26.254 44.688 1.00 6.21 182 LEU A O 1
ATOM 1620 N N . THR A 1 183 ? -4.285 27.467 46.486 1.00 5.02 183 THR A N 1
ATOM 1621 C CA . THR A 1 183 ? -5.423 28.355 46.352 1.00 6.29 183 THR A CA 1
ATOM 1622 C C . THR A 1 183 ? -5.183 29.528 45.388 1.00 7.13 183 THR A C 1
ATOM 1623 O O . THR A 1 183 ? -6.135 30.291 45.154 1.00 9.68 183 THR A O 1
ATOM 1627 N N . LYS A 1 184 ? -3.972 29.669 44.864 1.00 7.14 184 LYS A N 1
ATOM 1628 C CA . LYS A 1 184 ? -3.530 30.882 44.190 1.00 8.18 184 LYS A CA 1
ATOM 1629 C C . LYS A 1 184 ? -3.569 30.836 42.684 1.00 10.19 184 LYS A C 1
ATOM 1630 O O . LYS A 1 184 ? -3.212 31.883 42.086 1.00 13.40 184 LYS A O 1
#